Protein AF-A0AAD5JL68-F1 (afdb_monomer_lite)

Foldseek 3Di:
DDLVVCLVVLVVVLVVCVVVVNNVPRDDSDPPCDPVNFDKDKDFQLNLCCPQWPDDDPDPTGPDFFDAPPPPDTQDSVRSRVVRVSSQVVPDVPVVVVVVCVVQQWDFPRMWIQDPVRDIDTDTHHHPPDDGPQDVVNVVVVVVVVVVVVVPVPLPPVCPPDDLVRLVVVLVVLVVVLVVLVVVLVVLVVQLVVLVVVLVVLVVVLVVDDDPVNVVSVVVNVVSVVSNVVSVVVSVVSVVSSVVSVVVSVSSVVCSVCVPVDPDPPPDPPPDPDPPPPDDPPPPPPPPPVPDPLQPDFDWDFDPPDDDDGDGDTDDPVRVVVVVVVVPPD

Radius of gyration: 36.01 Å; chains: 1; bounding box: 77×77×90 Å

Organism: NCBI:txid60185

pLDDT: mean 72.14, std 18.4, range [31.3, 93.31]

Structure (mmCIF, N/CA/C/O backbone):
data_AF-A0AAD5JL68-F1
#
_entry.id   AF-A0AAD5JL68-F1
#
loop_
_atom_site.group_PDB
_atom_site.id
_atom_site.type_symbol
_atom_site.label_atom_id
_atom_site.label_alt_id
_atom_site.label_comp_id
_atom_site.label_asym_id
_atom_site.label_entity_id
_atom_site.label_seq_id
_atom_site.pdbx_PDB_ins_code
_atom_site.Cartn_x
_atom_site.Cartn_y
_atom_site.Cartn_z
_atom_site.occupancy
_atom_site.B_iso_or_equiv
_atom_site.auth_seq_id
_atom_site.auth_comp_id
_atom_site.auth_asym_id
_atom_site.auth_atom_id
_atom_site.pdbx_PDB_model_num
ATOM 1 N N . MET A 1 1 ? 19.825 -5.492 11.523 1.00 39.25 1 MET A N 1
ATOM 2 C CA . MET A 1 1 ? 20.256 -6.755 12.159 1.00 39.25 1 MET A CA 1
ATOM 3 C C . MET A 1 1 ? 19.830 -7.896 11.254 1.00 39.25 1 MET A C 1
ATOM 5 O O . MET A 1 1 ? 18.671 -7.919 10.862 1.00 39.25 1 MET A O 1
ATOM 9 N N . CYS A 1 2 ? 20.758 -8.755 10.831 1.00 42.38 2 CYS A N 1
ATOM 10 C CA . CYS A 1 2 ? 20.458 -9.854 9.911 1.00 42.38 2 CYS A CA 1
ATOM 11 C C . CYS A 1 2 ? 19.671 -10.952 10.634 1.00 42.38 2 CYS A C 1
ATOM 13 O O . CYS A 1 2 ? 20.196 -11.570 11.551 1.00 42.38 2 CYS A O 1
ATOM 15 N N . LEU A 1 3 ? 18.452 -11.244 10.174 1.00 54.81 3 LEU A N 1
ATOM 16 C CA . LEU A 1 3 ? 17.666 -12.418 10.587 1.00 54.81 3 LEU A CA 1
ATOM 17 C C . LEU A 1 3 ? 18.496 -13.719 10.569 1.00 54.81 3 LEU A C 1
ATOM 19 O O . LEU A 1 3 ? 18.349 -14.561 11.446 1.00 54.81 3 LEU A O 1
ATOM 23 N N . LEU A 1 4 ? 19.444 -13.829 9.631 1.00 55.44 4 LEU A N 1
ATOM 24 C CA . LEU A 1 4 ? 20.353 -14.970 9.486 1.00 55.44 4 LEU A CA 1
ATOM 25 C C . LEU A 1 4 ? 21.207 -15.270 10.730 1.00 55.44 4 LEU A C 1
ATOM 27 O O . LEU A 1 4 ? 21.463 -16.436 11.002 1.00 55.44 4 LEU A O 1
ATOM 31 N N . THR A 1 5 ? 21.621 -14.266 11.511 1.00 71.38 5 THR A N 1
ATOM 32 C CA . THR A 1 5 ? 22.440 -14.505 12.719 1.00 71.38 5 THR A CA 1
ATOM 33 C C . THR A 1 5 ? 21.605 -14.895 13.939 1.00 71.38 5 THR A C 1
ATOM 35 O O . THR A 1 5 ? 22.140 -15.436 14.898 1.00 71.38 5 THR A O 1
ATOM 38 N N . GLN A 1 6 ? 20.300 -14.609 13.924 1.00 74.69 6 GLN A N 1
ATOM 39 C CA . GLN A 1 6 ? 19.379 -14.930 15.021 1.00 74.69 6 GLN A CA 1
ATOM 40 C C . GLN A 1 6 ? 18.636 -16.251 14.796 1.00 74.69 6 GLN A C 1
ATOM 42 O O . GLN A 1 6 ? 18.104 -16.824 15.742 1.00 74.69 6 GLN A O 1
ATOM 47 N N . LEU A 1 7 ? 18.654 -16.759 13.561 1.00 76.00 7 LEU A N 1
ATOM 48 C CA . LEU A 1 7 ? 17.976 -17.983 13.151 1.00 76.00 7 LEU A CA 1
ATOM 49 C C . LEU A 1 7 ? 18.279 -19.199 14.051 1.00 76.00 7 LEU A C 1
ATOM 51 O O . LEU A 1 7 ? 17.322 -19.849 14.468 1.00 76.00 7 LEU A O 1
ATOM 55 N N . PRO A 1 8 ? 19.541 -19.486 14.445 1.00 80.69 8 PRO A N 1
ATOM 56 C CA . PRO A 1 8 ? 19.825 -20.629 15.317 1.00 80.69 8 PRO A CA 1
ATOM 57 C C . PRO A 1 8 ? 19.170 -20.505 16.701 1.00 80.69 8 PRO A C 1
ATOM 59 O O . PRO A 1 8 ? 18.706 -21.497 17.256 1.00 80.69 8 PRO A O 1
ATOM 62 N N . PHE A 1 9 ? 19.076 -19.285 17.242 1.00 86.19 9 PHE A N 1
ATOM 63 C CA . PHE A 1 9 ? 18.441 -19.025 18.536 1.00 86.19 9 PHE A CA 1
ATOM 64 C C . PHE A 1 9 ? 16.918 -19.155 18.469 1.00 86.19 9 PHE A C 1
ATOM 66 O O . PHE A 1 9 ? 16.310 -19.636 19.420 1.00 86.19 9 PHE A O 1
ATOM 73 N N . ILE A 1 10 ? 16.310 -18.768 17.344 1.00 84.44 10 ILE A N 1
ATOM 74 C CA . ILE A 1 10 ? 14.869 -18.929 17.108 1.00 84.44 10 ILE A CA 1
ATOM 75 C C . ILE A 1 10 ? 14.526 -20.419 16.971 1.00 84.44 10 ILE A C 1
ATOM 77 O O . ILE A 1 10 ? 13.578 -20.885 17.595 1.00 84.44 10 ILE A O 1
ATOM 81 N N . ILE A 1 11 ? 15.339 -21.188 16.236 1.00 85.25 11 ILE A N 1
ATOM 82 C CA . ILE A 1 11 ? 15.179 -22.647 16.111 1.00 85.25 11 ILE A CA 1
ATOM 83 C C . ILE A 1 11 ? 15.299 -23.326 17.481 1.00 85.25 11 ILE A C 1
ATOM 85 O O . ILE A 1 11 ? 14.443 -24.131 17.846 1.00 85.25 11 ILE A O 1
ATOM 89 N N . LEU A 1 12 ? 16.325 -22.974 18.262 1.00 89.88 12 LEU A N 1
ATOM 90 C CA . LEU A 1 12 ? 16.527 -23.524 19.602 1.00 89.88 12 LEU A CA 1
ATOM 91 C C . LEU A 1 12 ? 15.379 -23.151 20.554 1.00 89.88 12 LEU A C 1
ATOM 93 O O . LEU A 1 12 ? 14.882 -24.007 21.281 1.00 89.88 12 LEU A O 1
ATOM 97 N N . GLY A 1 13 ? 14.926 -21.895 20.524 1.00 91.94 13 GLY A N 1
ATOM 98 C CA . GLY A 1 13 ? 13.789 -21.428 21.318 1.00 91.94 13 GLY A CA 1
ATOM 99 C C . GLY A 1 13 ? 12.500 -22.175 20.977 1.00 91.94 13 GLY A C 1
ATOM 100 O O . GLY A 1 13 ? 11.809 -22.648 21.876 1.00 91.94 13 GLY A O 1
ATOM 101 N N . ASN A 1 14 ? 12.221 -22.369 19.687 1.00 91.38 14 ASN A N 1
ATOM 102 C CA . ASN A 1 14 ? 11.075 -23.148 19.227 1.00 91.38 14 ASN A CA 1
ATOM 103 C C . ASN A 1 14 ? 11.150 -24.614 19.670 1.00 91.38 14 ASN A C 1
ATOM 105 O O . ASN A 1 14 ? 10.136 -25.166 20.088 1.00 91.38 14 ASN A O 1
ATOM 109 N N . ALA A 1 15 ? 12.332 -25.236 19.628 1.00 87.75 15 ALA A N 1
ATOM 110 C CA . ALA A 1 15 ? 12.519 -26.609 20.094 1.00 87.75 15 ALA A CA 1
ATOM 111 C C . ALA A 1 15 ? 12.237 -26.752 21.601 1.00 87.75 15 ALA A C 1
ATOM 113 O O . ALA A 1 15 ? 11.567 -27.698 22.015 1.00 87.75 15 ALA A O 1
ATOM 114 N N . ILE A 1 16 ? 12.688 -25.792 22.418 1.00 93.31 16 ILE A N 1
ATOM 115 C CA . ILE A 1 16 ? 12.417 -25.764 23.866 1.00 93.31 16 ILE A CA 1
ATOM 116 C C . ILE A 1 16 ? 10.921 -25.566 24.136 1.00 93.31 16 ILE A C 1
ATOM 118 O O . ILE A 1 16 ? 10.345 -26.287 24.949 1.00 93.31 16 ILE A O 1
ATOM 122 N N . LEU A 1 17 ? 10.281 -24.616 23.449 1.00 92.06 17 LEU A N 1
ATOM 123 C CA . LEU A 1 17 ? 8.849 -24.340 23.603 1.00 92.06 17 LEU A CA 1
ATOM 124 C C . LEU A 1 17 ? 7.992 -25.543 23.197 1.00 92.06 17 LEU A C 1
ATOM 126 O O . LEU A 1 17 ? 7.040 -25.872 23.901 1.00 92.06 17 LEU A O 1
ATOM 130 N N . MET A 1 18 ? 8.372 -26.240 22.124 1.00 89.00 18 MET A N 1
ATOM 131 C CA . MET A 1 18 ? 7.712 -27.465 21.673 1.00 89.00 18 MET A CA 1
ATOM 132 C C . MET A 1 18 ? 7.870 -28.603 22.689 1.00 89.00 18 MET A C 1
ATOM 134 O O . MET A 1 18 ? 6.881 -29.230 23.063 1.00 89.00 18 MET A O 1
ATOM 138 N N . ALA A 1 19 ? 9.085 -28.833 23.200 1.00 87.62 19 ALA A N 1
ATOM 139 C CA . ALA A 1 19 ? 9.343 -29.854 24.220 1.00 87.62 19 ALA A CA 1
ATOM 140 C C . ALA A 1 19 ? 8.596 -29.580 25.539 1.00 87.62 19 ALA A C 1
ATOM 142 O O . ALA A 1 19 ? 8.207 -30.511 26.240 1.00 87.62 19 ALA A O 1
ATOM 143 N N . ALA A 1 20 ? 8.372 -28.307 25.864 1.00 89.88 20 ALA A N 1
ATOM 144 C CA . ALA A 1 20 ? 7.636 -27.876 27.046 1.00 89.88 20 ALA A CA 1
ATOM 145 C C . ALA A 1 20 ? 6.106 -27.784 26.837 1.00 89.88 20 ALA A C 1
ATOM 147 O O . ALA A 1 20 ? 5.389 -27.451 27.779 1.00 89.88 20 ALA A O 1
ATOM 148 N N . GLY A 1 21 ? 5.595 -28.080 25.634 1.00 90.50 21 GLY A N 1
ATOM 149 C CA . GLY A 1 21 ? 4.159 -28.077 25.318 1.00 90.50 21 GLY A CA 1
ATOM 150 C C . GLY A 1 21 ? 3.550 -26.698 25.030 1.00 90.50 21 GLY A C 1
ATOM 151 O O . GLY A 1 21 ? 2.332 -26.573 24.925 1.00 90.50 21 GLY A O 1
ATOM 152 N N . TYR A 1 22 ? 4.371 -25.661 24.866 1.00 92.00 22 TYR A N 1
ATOM 153 C CA . TYR A 1 22 ? 3.957 -24.276 24.615 1.00 92.00 22 TYR A CA 1
ATOM 154 C C . TYR A 1 22 ? 3.888 -23.958 23.113 1.00 92.00 22 TYR A C 1
ATOM 156 O O . TYR A 1 22 ? 4.513 -23.010 22.634 1.00 92.00 22 TYR A O 1
ATOM 164 N N . ASN A 1 23 ? 3.120 -24.747 22.359 1.00 86.62 23 ASN A N 1
ATOM 165 C CA . ASN A 1 23 ? 3.061 -24.644 20.894 1.00 86.62 23 ASN A CA 1
ATOM 166 C C . ASN A 1 23 ? 2.556 -23.278 20.389 1.00 86.62 23 ASN A C 1
ATOM 168 O O . ASN A 1 23 ? 2.993 -22.824 19.335 1.00 86.62 23 ASN A O 1
ATOM 172 N N . ASP A 1 24 ? 1.716 -22.588 21.165 1.00 90.94 24 ASP A N 1
ATOM 173 C CA . ASP A 1 24 ? 1.164 -21.266 20.817 1.00 90.94 24 ASP A CA 1
ATOM 174 C C . ASP A 1 24 ? 2.221 -20.147 20.761 1.00 90.94 24 ASP A C 1
ATOM 176 O O . ASP A 1 24 ? 1.959 -19.063 20.239 1.00 90.94 24 ASP A O 1
ATOM 180 N N . TYR A 1 25 ? 3.414 -20.391 21.312 1.00 87.94 25 TYR A N 1
ATOM 181 C CA . TYR A 1 25 ? 4.502 -19.412 21.400 1.00 87.94 25 TYR A CA 1
ATOM 182 C C . TYR A 1 25 ? 5.633 -19.674 20.400 1.00 87.94 25 TYR A C 1
ATOM 184 O O . TYR A 1 25 ? 6.612 -18.925 20.372 1.00 87.94 25 TYR A O 1
ATOM 192 N N . ILE A 1 26 ? 5.511 -20.726 19.586 1.00 87.88 26 ILE A N 1
ATOM 193 C CA . ILE A 1 26 ? 6.474 -21.056 18.537 1.00 87.88 26 ILE A CA 1
ATOM 194 C C . ILE A 1 26 ? 6.431 -19.955 17.474 1.00 87.88 26 ILE A C 1
ATOM 196 O O . ILE A 1 26 ? 5.373 -19.616 16.945 1.00 87.88 26 ILE A O 1
ATOM 200 N N . GLN A 1 27 ? 7.591 -19.381 17.161 1.00 81.06 27 GLN A N 1
ATOM 201 C CA . GLN A 1 27 ? 7.704 -18.398 16.088 1.00 81.06 27 GLN A CA 1
ATOM 202 C C . GLN A 1 27 ? 7.833 -19.095 14.743 1.00 81.06 27 GLN A C 1
ATOM 204 O O . GLN A 1 27 ? 8.654 -19.996 14.585 1.00 81.06 27 GLN A O 1
ATOM 209 N N . ASP A 1 28 ? 7.084 -18.637 13.750 1.00 75.62 28 ASP A N 1
ATOM 210 C CA . ASP A 1 28 ? 7.233 -19.162 12.402 1.00 75.62 28 ASP A CA 1
ATOM 211 C C . ASP A 1 28 ? 8.571 -18.706 11.802 1.00 75.62 28 ASP A C 1
ATOM 213 O O . ASP A 1 28 ? 8.866 -17.510 11.711 1.00 75.62 28 ASP A O 1
ATOM 217 N N . ILE A 1 29 ? 9.427 -19.670 11.461 1.00 72.31 29 ILE A N 1
ATOM 218 C CA . ILE A 1 29 ? 10.819 -19.416 11.054 1.00 72.31 29 ILE A CA 1
ATOM 219 C C . ILE A 1 29 ? 10.881 -18.945 9.598 1.00 72.31 29 ILE A C 1
ATOM 221 O O . ILE A 1 29 ? 11.786 -18.200 9.209 1.00 72.31 29 ILE A O 1
ATOM 225 N N . SER A 1 30 ? 9.898 -19.348 8.799 1.00 62.03 30 SER A N 1
ATOM 226 C CA . SER A 1 30 ? 9.693 -18.823 7.464 1.00 62.03 30 SER A CA 1
ATOM 227 C C . SER A 1 30 ? 8.467 -17.927 7.531 1.00 62.03 30 SER A C 1
ATOM 229 O O . SER A 1 30 ? 7.405 -18.420 7.892 1.00 62.03 30 SER A O 1
ATOM 231 N N . PRO A 1 31 ? 8.544 -16.630 7.185 1.00 57.12 31 PRO A N 1
ATOM 232 C CA . PRO A 1 31 ? 7.316 -15.889 6.965 1.00 57.12 31 PRO A CA 1
ATOM 233 C C . PRO A 1 31 ? 6.528 -16.654 5.905 1.00 57.12 31 PRO A C 1
ATOM 235 O O . PRO A 1 31 ? 7.066 -16.903 4.824 1.00 57.12 31 PRO A O 1
ATOM 238 N N . ASP A 1 32 ? 5.293 -17.038 6.222 1.00 53.44 32 ASP A N 1
ATOM 239 C CA . ASP A 1 32 ? 4.344 -17.537 5.237 1.00 53.44 32 ASP A CA 1
ATOM 240 C C . ASP A 1 32 ? 4.316 -16.532 4.092 1.00 53.44 32 ASP A C 1
ATOM 242 O O . ASP A 1 32 ? 3.780 -15.424 4.208 1.00 53.44 32 ASP A O 1
ATOM 246 N N . VAL A 1 33 ? 4.985 -16.877 2.994 1.00 55.47 33 VAL A N 1
ATOM 247 C CA . VAL A 1 33 ? 4.957 -16.071 1.789 1.00 55.47 33 VAL A CA 1
ATOM 248 C C . VAL A 1 33 ? 3.573 -16.316 1.219 1.00 55.47 33 VAL A C 1
ATOM 250 O O . VAL A 1 33 ? 3.293 -17.431 0.775 1.00 55.47 33 VAL A O 1
ATOM 253 N N . PRO A 1 34 ? 2.676 -15.315 1.225 1.00 54.91 34 PRO A N 1
ATOM 254 C CA . PRO A 1 34 ? 1.355 -15.522 0.673 1.00 54.91 34 PRO A CA 1
ATOM 255 C C . PRO A 1 34 ? 1.486 -16.026 -0.770 1.00 54.91 34 PRO A C 1
ATOM 257 O O . PRO A 1 34 ? 2.349 -15.514 -1.488 1.00 54.91 34 PRO A O 1
ATOM 260 N N . PRO A 1 35 ? 0.602 -16.910 -1.263 1.00 53.34 35 PRO A N 1
ATOM 261 C CA . PRO A 1 35 ? 0.664 -17.419 -2.639 1.00 53.34 35 PRO A CA 1
ATOM 262 C C . PRO A 1 35 ? 0.690 -16.312 -3.710 1.00 53.34 35 PRO A C 1
ATOM 264 O O . PRO A 1 35 ? 1.135 -16.519 -4.833 1.00 53.34 35 PRO A O 1
ATOM 267 N N . HIS A 1 36 ? 0.231 -15.105 -3.359 1.0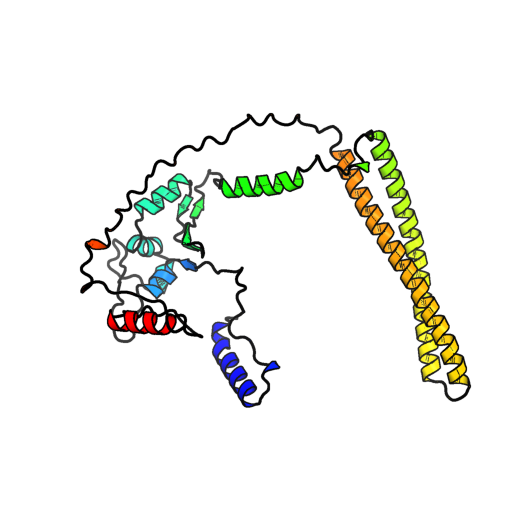0 57.62 36 HIS A N 1
ATOM 268 C CA . HIS A 1 36 ? 0.244 -13.921 -4.217 1.00 57.62 36 HIS A CA 1
ATOM 269 C C . HIS A 1 36 ? 1.552 -13.101 -4.176 1.00 57.62 36 HIS A C 1
ATOM 271 O O . HIS A 1 36 ? 1.712 -12.184 -4.981 1.00 57.62 36 HIS A O 1
ATOM 277 N N . LYS A 1 37 ? 2.481 -13.377 -3.252 1.00 54.09 37 LYS A N 1
ATOM 278 C CA . LYS A 1 37 ? 3.801 -12.731 -3.155 1.00 54.09 37 LYS A CA 1
ATOM 279 C C . LYS A 1 37 ? 4.889 -13.678 -3.642 1.00 54.09 37 LYS A C 1
ATOM 281 O O . LYS A 1 37 ? 5.811 -14.009 -2.910 1.00 54.09 37 LYS A O 1
ATOM 286 N N . ILE A 1 38 ? 4.814 -14.113 -4.891 1.00 64.12 38 ILE A N 1
ATOM 287 C CA . ILE A 1 38 ? 5.888 -14.950 -5.410 1.00 64.12 38 ILE A CA 1
ATOM 288 C C . ILE A 1 38 ? 7.153 -14.084 -5.576 1.00 64.12 38 ILE A C 1
ATOM 290 O O . ILE A 1 38 ? 7.139 -13.052 -6.255 1.00 64.12 38 ILE A O 1
ATOM 294 N N . HIS A 1 39 ? 8.230 -14.457 -4.882 1.00 68.69 39 HIS A N 1
ATOM 295 C CA . HIS A 1 39 ? 9.453 -13.664 -4.834 1.00 68.69 39 HIS A CA 1
ATOM 296 C C . HIS A 1 39 ? 10.228 -13.765 -6.147 1.00 68.69 39 HIS A C 1
ATOM 298 O O . HIS A 1 39 ? 10.420 -14.838 -6.709 1.00 68.69 39 HIS A O 1
ATOM 304 N N . THR A 1 40 ? 10.690 -12.622 -6.638 1.00 81.19 40 THR A N 1
ATOM 305 C CA . THR A 1 40 ? 11.578 -12.566 -7.795 1.00 81.19 40 THR A CA 1
ATOM 306 C C . THR A 1 40 ? 13.012 -12.854 -7.371 1.00 81.19 40 THR A C 1
ATOM 308 O O . THR A 1 40 ? 13.471 -12.297 -6.371 1.00 81.19 40 THR A O 1
ATOM 311 N N . ILE A 1 41 ? 13.746 -13.627 -8.163 1.00 85.69 41 ILE A N 1
ATOM 312 C CA . ILE A 1 41 ? 15.160 -13.908 -7.913 1.00 85.69 41 ILE A CA 1
ATOM 313 C C . ILE A 1 41 ? 15.983 -12.865 -8.661 1.00 85.69 41 ILE A C 1
ATOM 315 O O . ILE A 1 41 ? 15.966 -12.795 -9.890 1.00 85.69 41 ILE A O 1
ATOM 319 N N . ALA A 1 42 ? 16.688 -12.017 -7.917 1.00 87.88 42 ALA A N 1
ATOM 320 C CA . ALA A 1 42 ? 17.633 -11.081 -8.505 1.00 87.88 42 ALA A CA 1
ATOM 321 C C . ALA A 1 42 ? 18.969 -11.791 -8.716 1.00 87.88 42 ALA A C 1
ATOM 323 O O . ALA A 1 42 ? 19.589 -12.211 -7.748 1.00 87.88 42 ALA A O 1
ATOM 324 N N . ILE A 1 43 ? 19.422 -11.875 -9.960 1.00 89.12 43 ILE A N 1
ATOM 325 C CA . ILE A 1 43 ? 20.731 -12.411 -10.311 1.00 89.12 43 ILE A CA 1
ATOM 326 C C . ILE A 1 43 ? 21.673 -11.240 -10.595 1.00 89.12 43 ILE A C 1
ATOM 328 O O . ILE A 1 43 ? 21.369 -10.341 -11.387 1.00 89.12 43 ILE A O 1
ATOM 332 N N . ASN A 1 44 ? 22.792 -11.218 -9.881 1.00 90.19 44 ASN A N 1
ATOM 333 C CA . ASN A 1 44 ? 23.827 -10.193 -9.954 1.00 90.19 44 ASN A CA 1
ATOM 334 C C . ASN A 1 44 ? 25.218 -10.864 -10.003 1.00 90.19 44 ASN A C 1
ATOM 336 O O . ASN A 1 44 ? 25.302 -12.053 -9.687 1.00 90.19 44 ASN A O 1
ATOM 340 N N . PRO A 1 45 ? 26.296 -10.122 -10.335 1.00 88.06 45 PRO A N 1
ATOM 341 C CA . PRO A 1 45 ? 27.664 -10.635 -10.460 1.00 88.06 45 PRO A CA 1
ATOM 342 C C . PRO A 1 45 ? 28.105 -11.493 -9.271 1.00 88.06 45 PRO A C 1
ATOM 344 O O . PRO A 1 45 ? 28.656 -12.574 -9.440 1.00 88.06 45 PRO A O 1
ATOM 347 N N . ALA A 1 46 ? 27.782 -11.041 -8.057 1.00 86.25 46 ALA A N 1
ATOM 348 C CA . ALA A 1 46 ? 28.125 -11.745 -6.829 1.00 86.25 46 ALA A CA 1
ATOM 349 C C . ALA A 1 46 ? 27.391 -13.086 -6.693 1.00 86.25 46 ALA A C 1
ATOM 351 O O . ALA A 1 46 ? 28.009 -14.080 -6.355 1.00 86.25 46 ALA A O 1
ATOM 352 N N . ILE A 1 47 ? 26.090 -13.137 -6.979 1.00 85.62 47 ILE A N 1
ATOM 353 C CA . ILE A 1 47 ? 25.302 -14.369 -6.868 1.00 85.62 47 ILE A CA 1
ATOM 354 C C . ILE A 1 47 ? 25.788 -15.407 -7.875 1.00 85.62 47 ILE A C 1
ATOM 356 O O . ILE A 1 47 ? 25.853 -16.580 -7.537 1.00 85.62 47 ILE A O 1
ATOM 360 N N . ILE A 1 48 ? 26.164 -15.000 -9.087 1.00 86.50 48 ILE A N 1
ATOM 361 C CA . ILE A 1 48 ? 26.691 -15.934 -10.095 1.00 86.50 48 ILE A CA 1
ATOM 362 C C . ILE A 1 48 ? 28.021 -16.499 -9.640 1.00 86.50 48 ILE A C 1
ATOM 364 O O . ILE A 1 48 ? 28.216 -17.698 -9.752 1.00 86.50 48 ILE A O 1
ATOM 368 N N . TYR A 1 49 ? 28.899 -15.652 -9.100 1.00 84.81 49 TYR A N 1
ATOM 369 C CA . TYR A 1 49 ? 30.149 -16.102 -8.507 1.00 84.81 49 TYR A CA 1
ATOM 370 C C . TYR A 1 49 ? 29.876 -17.131 -7.400 1.00 84.81 49 TYR A C 1
ATOM 372 O O . TYR A 1 49 ? 30.344 -18.259 -7.465 1.00 84.81 49 TYR A O 1
ATOM 380 N N . GLU A 1 50 ? 29.031 -16.806 -6.423 1.00 82.25 50 GLU A N 1
ATOM 381 C CA . GLU A 1 50 ? 28.748 -17.735 -5.319 1.00 82.25 50 GLU A CA 1
ATOM 382 C C . GLU A 1 50 ? 28.065 -19.034 -5.787 1.00 82.25 50 GLU A C 1
ATOM 384 O O . GLU A 1 50 ? 28.282 -20.092 -5.208 1.00 82.25 50 GLU A O 1
ATOM 389 N N . THR A 1 51 ? 27.252 -18.977 -6.847 1.00 81.69 51 THR A N 1
ATOM 390 C CA . THR A 1 51 ? 26.491 -20.141 -7.333 1.00 81.69 51 THR A CA 1
ATOM 391 C C . THR A 1 51 ? 27.297 -21.011 -8.298 1.00 81.69 51 THR A C 1
ATOM 393 O O . THR A 1 51 ? 27.164 -22.230 -8.280 1.00 81.69 51 THR A O 1
ATOM 396 N N . LEU A 1 52 ? 28.101 -20.401 -9.172 1.00 80.81 52 LEU A N 1
ATOM 397 C CA . LEU A 1 52 ? 28.781 -21.074 -10.285 1.00 80.81 52 LEU A CA 1
ATOM 398 C C . LEU A 1 52 ? 30.294 -21.184 -10.089 1.00 80.81 52 LEU A C 1
ATOM 400 O O . LEU A 1 52 ? 30.933 -21.978 -10.768 1.00 80.81 52 LEU A O 1
ATOM 404 N N . THR A 1 53 ? 30.884 -20.433 -9.164 1.00 74.38 53 THR A N 1
ATOM 405 C CA . THR A 1 53 ? 32.303 -20.555 -8.809 1.00 74.38 53 THR A CA 1
ATOM 406 C C . THR A 1 53 ? 32.520 -20.852 -7.313 1.00 74.38 53 THR A C 1
ATOM 408 O O . THR A 1 53 ? 33.452 -20.285 -6.731 1.00 74.38 53 THR A O 1
ATOM 411 N N . PRO A 1 54 ? 31.691 -21.682 -6.635 1.00 65.12 54 PRO A N 1
ATOM 412 C CA . PRO A 1 54 ? 31.908 -21.974 -5.225 1.00 65.12 54 PRO A CA 1
ATOM 413 C C . PRO A 1 54 ? 33.242 -22.697 -5.036 1.00 65.12 54 PRO A C 1
ATOM 415 O O . PRO A 1 54 ? 33.582 -23.623 -5.773 1.00 65.12 54 PRO A O 1
ATOM 418 N N . HIS A 1 55 ? 33.990 -22.282 -4.019 1.00 61.19 55 HIS A N 1
ATOM 419 C CA . HIS A 1 55 ? 35.090 -23.081 -3.500 1.00 61.19 55 HIS A CA 1
ATOM 420 C C . HIS A 1 55 ? 34.498 -24.157 -2.592 1.00 61.19 55 HIS A C 1
ATOM 422 O O . HIS A 1 55 ? 34.081 -23.863 -1.472 1.00 61.19 55 HIS A O 1
ATOM 428 N N . GLU A 1 56 ? 34.456 -25.402 -3.060 1.00 54.84 56 GLU A N 1
ATOM 429 C CA . GLU A 1 56 ? 34.252 -26.525 -2.150 1.00 54.84 56 GLU A CA 1
ATOM 430 C C . GLU A 1 56 ? 35.507 -26.716 -1.294 1.00 54.84 56 GLU A C 1
ATOM 432 O O . GLU A 1 56 ? 36.639 -26.654 -1.785 1.00 54.84 56 GLU A O 1
ATOM 437 N N . TYR A 1 57 ? 35.310 -26.943 0.006 1.00 45.88 57 TYR A N 1
ATOM 438 C CA . TYR A 1 57 ? 36.383 -27.323 0.919 1.00 45.88 57 TYR A CA 1
ATOM 439 C C . TYR A 1 57 ? 37.102 -28.565 0.371 1.00 45.88 57 TYR A C 1
ATOM 441 O O . TYR A 1 57 ? 36.561 -29.665 0.407 1.00 45.88 57 TYR A O 1
ATOM 449 N N . GLY A 1 58 ? 38.323 -28.381 -0.136 1.00 48.22 58 GLY A N 1
ATOM 450 C CA . GLY A 1 58 ? 39.164 -29.461 -0.663 1.00 48.22 58 GLY A CA 1
ATOM 451 C C . GLY A 1 58 ? 39.300 -29.513 -2.187 1.00 48.22 58 GLY A C 1
ATOM 452 O O . GLY A 1 58 ? 40.175 -30.233 -2.662 1.00 48.22 58 GLY A O 1
ATOM 453 N N . ILE A 1 59 ? 38.537 -28.721 -2.951 1.00 49.88 59 ILE A N 1
ATOM 454 C CA . ILE A 1 59 ? 38.747 -28.574 -4.399 1.00 49.88 59 ILE A CA 1
ATOM 455 C C . ILE A 1 59 ? 39.319 -27.174 -4.673 1.00 49.88 59 ILE A C 1
ATOM 457 O O . ILE A 1 59 ? 38.653 -26.164 -4.425 1.00 49.88 59 ILE A O 1
ATOM 461 N N . PRO A 1 60 ? 40.566 -27.069 -5.168 1.00 50.38 60 PRO A N 1
ATOM 462 C CA . PRO A 1 60 ? 41.229 -25.780 -5.351 1.00 50.38 60 PRO A CA 1
ATOM 463 C C . PRO A 1 60 ? 40.590 -24.895 -6.432 1.00 50.38 60 PRO A C 1
ATOM 465 O O . PRO A 1 60 ? 40.994 -23.742 -6.554 1.00 50.38 60 PRO A O 1
ATOM 468 N N . GLN A 1 61 ? 39.607 -25.383 -7.198 1.00 56.06 61 GLN A N 1
ATOM 469 C CA . GLN A 1 61 ? 38.845 -24.603 -8.176 1.00 56.06 61 GLN A CA 1
ATOM 470 C C . GLN A 1 61 ? 37.402 -25.123 -8.243 1.00 56.06 61 GLN A C 1
ATOM 472 O O . GLN A 1 61 ? 37.191 -26.322 -8.402 1.00 56.06 61 GLN A O 1
ATOM 477 N N . GLY A 1 62 ? 36.413 -24.233 -8.109 1.00 59.31 62 GLY A N 1
ATOM 478 C CA . GLY A 1 62 ? 35.009 -24.561 -8.384 1.00 59.31 62 GLY A CA 1
ATOM 479 C C . GLY A 1 62 ? 34.783 -24.994 -9.843 1.00 59.31 62 GLY A C 1
ATOM 480 O O . GLY A 1 62 ? 35.714 -24.949 -10.650 1.00 59.31 62 GLY A O 1
ATOM 481 N N . PRO A 1 63 ? 33.549 -25.372 -10.230 1.00 66.56 63 PRO A N 1
ATOM 482 C CA . PRO A 1 63 ? 33.257 -25.885 -11.574 1.00 66.56 63 PRO A CA 1
ATOM 483 C C . PRO A 1 63 ? 33.568 -24.876 -12.690 1.00 66.56 63 PRO A C 1
ATOM 485 O O . PRO A 1 63 ? 33.819 -25.270 -13.827 1.00 66.56 63 PRO A O 1
ATOM 488 N N . PHE A 1 64 ? 33.592 -23.582 -12.363 1.00 74.38 64 PHE A N 1
ATOM 489 C CA . PHE A 1 64 ? 34.025 -22.525 -13.262 1.00 74.38 64 PHE A CA 1
ATOM 490 C C . PHE A 1 64 ? 35.020 -21.595 -12.562 1.00 74.38 64 PHE A C 1
ATOM 492 O O . PHE A 1 64 ? 34.848 -21.232 -11.397 1.00 74.38 64 PHE A O 1
ATOM 499 N N . GLN A 1 65 ? 36.041 -21.161 -13.301 1.00 79.62 65 GLN A N 1
ATOM 500 C CA . GLN A 1 65 ? 36.965 -20.106 -12.895 1.00 79.62 65 GLN A CA 1
ATOM 501 C C . GLN A 1 65 ? 36.887 -18.978 -13.923 1.00 79.62 65 GLN A C 1
ATOM 503 O O . GLN A 1 65 ? 37.211 -19.167 -15.094 1.00 79.62 65 GLN A O 1
ATOM 508 N N . VAL A 1 66 ? 36.436 -17.799 -13.494 1.00 79.75 66 VAL A N 1
ATOM 509 C CA . VAL A 1 66 ? 36.302 -16.642 -14.384 1.00 79.75 66 VAL A CA 1
ATOM 510 C C . VAL A 1 66 ? 37.550 -15.779 -14.292 1.00 79.75 66 VAL A C 1
ATOM 512 O O . VAL A 1 66 ? 37.880 -15.285 -13.216 1.00 79.75 66 VAL A O 1
ATOM 515 N N . THR A 1 67 ? 38.203 -15.547 -15.426 1.00 81.31 67 THR A N 1
ATOM 516 C CA . THR A 1 67 ? 39.381 -14.679 -15.534 1.00 81.31 67 THR A CA 1
ATOM 517 C C . THR A 1 67 ? 39.048 -13.503 -16.454 1.00 81.31 67 THR A C 1
ATOM 519 O O . THR A 1 67 ? 38.669 -13.735 -17.604 1.00 81.31 67 THR A O 1
ATOM 522 N N . PRO A 1 68 ? 39.167 -12.241 -15.997 1.00 79.56 68 PRO A N 1
ATOM 523 C CA . PRO A 1 68 ? 38.957 -11.079 -16.847 1.00 79.56 68 PRO A CA 1
ATOM 524 C C . PRO A 1 68 ? 39.944 -11.074 -18.014 1.00 79.56 68 PRO A C 1
ATOM 526 O O . PRO A 1 68 ? 41.122 -11.415 -17.864 1.00 79.56 68 PRO A O 1
ATOM 529 N N . VAL A 1 69 ? 39.475 -10.629 -19.177 1.00 76.06 69 VAL A N 1
ATOM 530 C CA . VAL A 1 69 ? 40.321 -10.489 -20.364 1.00 76.06 69 VAL A CA 1
ATOM 531 C C . VAL A 1 69 ? 41.447 -9.493 -20.060 1.00 76.06 69 VAL A C 1
ATOM 533 O O . VAL A 1 69 ? 41.190 -8.333 -19.751 1.00 76.06 69 VAL A O 1
ATOM 536 N N . GLY A 1 70 ? 42.698 -9.958 -20.127 1.00 71.56 70 GLY A N 1
ATOM 537 C CA . GLY A 1 70 ? 43.904 -9.135 -19.977 1.00 71.56 70 GLY A CA 1
ATOM 538 C C . GLY A 1 70 ? 44.552 -9.106 -18.587 1.00 71.56 70 GLY A C 1
ATOM 539 O O . GLY A 1 70 ? 45.713 -8.719 -18.497 1.00 71.56 70 GLY A O 1
ATOM 540 N N . SER A 1 71 ? 43.880 -9.538 -17.511 1.00 73.38 71 SER A N 1
ATOM 541 C CA . SER A 1 71 ? 44.483 -9.522 -16.161 1.00 73.38 71 SER A CA 1
ATOM 542 C C . SER A 1 71 ? 45.232 -10.811 -15.805 1.00 73.38 71 SER A C 1
ATOM 544 O O . SER A 1 71 ? 46.095 -10.795 -14.927 1.00 73.38 71 SER A O 1
ATOM 546 N N . GLY A 1 72 ? 44.876 -11.933 -16.445 1.00 70.12 72 GLY A N 1
ATOM 547 C CA . GLY A 1 72 ? 45.444 -13.262 -16.182 1.00 70.12 72 GLY A CA 1
ATOM 548 C C . GLY A 1 72 ? 45.163 -13.819 -14.779 1.00 70.12 72 GLY A C 1
ATOM 549 O O . GLY A 1 72 ? 45.652 -14.896 -14.450 1.00 70.12 72 GLY A O 1
ATOM 550 N N . LYS A 1 73 ? 44.392 -13.106 -13.944 1.00 76.69 73 LYS A N 1
ATOM 551 C CA . LYS A 1 73 ? 44.075 -13.493 -12.563 1.00 76.69 73 LYS A CA 1
ATOM 552 C C . LYS A 1 73 ? 42.587 -13.809 -12.418 1.00 76.69 73 LYS A C 1
ATOM 554 O O . LYS A 1 73 ? 41.772 -13.017 -12.893 1.00 76.69 73 LYS A O 1
ATOM 559 N N . PRO A 1 74 ? 42.221 -14.905 -11.736 1.00 79.25 74 PRO A N 1
ATOM 560 C CA . PRO A 1 74 ? 40.825 -15.247 -11.525 1.00 79.25 74 PRO A CA 1
ATOM 561 C C . PRO A 1 74 ? 40.131 -14.199 -10.650 1.00 79.25 74 PRO A C 1
ATOM 563 O O . PRO A 1 74 ? 40.722 -13.647 -9.717 1.00 79.25 74 PRO A O 1
ATOM 566 N N . ILE A 1 75 ? 38.863 -13.934 -10.953 1.00 78.62 75 ILE A N 1
ATOM 567 C CA . ILE A 1 75 ? 37.994 -13.100 -10.127 1.00 78.62 75 ILE A CA 1
ATOM 568 C C . ILE A 1 75 ? 37.803 -13.802 -8.780 1.00 78.62 75 ILE A C 1
ATOM 570 O O . ILE A 1 75 ? 37.577 -15.005 -8.727 1.00 78.62 75 ILE A O 1
ATOM 574 N N . THR A 1 76 ? 37.883 -13.042 -7.692 1.00 79.31 76 THR A N 1
ATOM 575 C CA . THR A 1 76 ? 37.556 -13.492 -6.332 1.00 79.31 76 THR A CA 1
ATOM 576 C C . THR A 1 76 ? 36.179 -12.973 -5.911 1.00 79.31 76 THR A C 1
ATOM 578 O O . THR A 1 76 ? 35.666 -12.022 -6.502 1.00 79.31 76 THR A O 1
ATOM 581 N N . SER A 1 77 ? 35.593 -13.524 -4.840 1.00 75.38 77 SER A N 1
ATOM 582 C CA . SER A 1 77 ? 34.273 -13.095 -4.323 1.00 75.38 77 SER A CA 1
ATOM 583 C C . SER A 1 77 ? 34.186 -11.574 -4.099 1.00 75.38 77 SER A C 1
ATOM 585 O O . SER A 1 77 ? 33.207 -10.922 -4.472 1.00 75.38 77 SER A O 1
ATOM 587 N N . SER A 1 78 ? 35.253 -10.958 -3.573 1.00 77.12 78 SER A N 1
ATOM 588 C CA . SER A 1 78 ? 35.305 -9.507 -3.340 1.00 77.12 78 SER A CA 1
ATOM 589 C C . SER A 1 78 ? 35.455 -8.685 -4.628 1.00 77.12 78 SER A C 1
ATOM 591 O O . SER A 1 78 ? 34.973 -7.548 -4.691 1.00 77.12 78 SER A O 1
ATOM 593 N N . ALA A 1 79 ? 36.082 -9.251 -5.663 1.00 77.88 79 ALA A N 1
ATOM 594 C CA . ALA A 1 79 ? 36.258 -8.631 -6.974 1.00 77.88 79 ALA A CA 1
ATOM 595 C C . ALA A 1 79 ? 35.044 -8.824 -7.899 1.00 77.88 79 ALA A C 1
ATOM 597 O O . ALA A 1 79 ? 34.807 -7.978 -8.757 1.00 77.88 79 ALA A O 1
ATOM 598 N N . ALA A 1 80 ? 34.206 -9.844 -7.675 1.00 79.06 80 ALA A N 1
ATOM 599 C CA . ALA A 1 80 ? 33.052 -10.166 -8.522 1.00 79.06 80 ALA A CA 1
ATOM 600 C C . ALA A 1 80 ? 32.064 -9.002 -8.697 1.00 79.06 80 ALA A C 1
ATOM 602 O O . ALA A 1 80 ? 31.433 -8.865 -9.741 1.00 79.06 80 ALA A O 1
ATOM 603 N N . ARG A 1 81 ? 31.939 -8.121 -7.695 1.00 80.19 81 ARG A N 1
ATOM 604 C CA . ARG A 1 81 ? 31.106 -6.909 -7.803 1.00 80.19 81 ARG A CA 1
ATOM 605 C C . ARG A 1 81 ? 31.738 -5.813 -8.659 1.00 80.19 81 ARG A C 1
ATOM 607 O O . ARG A 1 81 ? 31.001 -5.039 -9.260 1.00 80.19 81 ARG A O 1
ATOM 614 N N . LYS A 1 82 ? 33.070 -5.713 -8.657 1.00 83.25 82 LYS A N 1
ATOM 615 C CA . LYS A 1 82 ? 33.827 -4.691 -9.392 1.00 83.25 82 LYS A CA 1
ATOM 616 C C . LYS A 1 82 ? 33.969 -5.090 -10.858 1.00 83.25 82 LYS A C 1
ATOM 618 O O . LYS A 1 82 ? 33.635 -4.301 -11.732 1.00 83.25 82 LYS A O 1
ATOM 623 N N . ASP A 1 83 ? 34.318 -6.348 -11.104 1.00 83.88 83 ASP A N 1
ATOM 624 C CA . ASP A 1 83 ? 34.465 -6.930 -12.441 1.00 83.88 83 ASP A CA 1
ATOM 625 C C . ASP A 1 83 ? 33.146 -7.546 -12.934 1.00 83.88 83 ASP A C 1
ATOM 627 O O . ASP A 1 83 ? 33.098 -8.654 -13.473 1.00 83.88 83 ASP A O 1
ATOM 631 N N . GLY A 1 84 ? 32.044 -6.818 -12.722 1.00 83.75 84 GLY A N 1
ATOM 632 C CA . GLY A 1 84 ? 30.695 -7.320 -12.976 1.00 83.75 84 GLY A CA 1
ATOM 633 C C . GLY A 1 84 ? 30.440 -7.678 -14.439 1.00 83.75 84 GLY A C 1
ATOM 634 O O . GLY A 1 84 ? 29.745 -8.653 -14.705 1.00 83.75 84 GLY A O 1
ATOM 635 N N . ASP A 1 85 ? 31.041 -6.935 -15.372 1.00 87.12 85 ASP A N 1
ATOM 636 C CA . ASP A 1 85 ? 30.958 -7.209 -16.809 1.00 87.12 85 ASP A CA 1
ATOM 637 C C . ASP A 1 85 ? 31.641 -8.534 -17.159 1.00 87.12 85 ASP A C 1
ATOM 639 O O . ASP A 1 85 ? 31.040 -9.389 -17.801 1.00 87.12 85 ASP A O 1
ATOM 643 N N . ALA A 1 86 ? 32.882 -8.736 -16.705 1.00 87.44 86 ALA A N 1
ATOM 644 C CA . ALA A 1 86 ? 33.635 -9.958 -16.980 1.00 87.44 86 ALA A CA 1
ATOM 645 C C . ALA A 1 86 ? 32.931 -11.189 -16.396 1.00 87.44 86 ALA A C 1
ATOM 647 O O . ALA A 1 86 ? 32.802 -12.210 -17.075 1.00 87.44 86 ALA A O 1
ATOM 648 N N . MET A 1 87 ? 32.406 -11.062 -15.173 1.00 87.12 87 MET A N 1
ATOM 649 C CA . MET A 1 87 ? 31.585 -12.099 -14.557 1.00 87.12 87 MET A CA 1
ATOM 650 C C . MET A 1 87 ? 30.354 -12.405 -15.409 1.00 87.12 87 MET A C 1
ATOM 652 O O . MET A 1 87 ? 30.069 -13.566 -15.682 1.00 87.12 87 MET A O 1
ATOM 656 N N . TRP A 1 88 ? 29.638 -11.381 -15.881 1.00 88.69 88 TRP A N 1
ATOM 657 C CA . TRP A 1 88 ? 28.405 -11.626 -16.616 1.00 88.69 88 TRP A CA 1
ATOM 658 C C . TRP A 1 88 ? 28.603 -12.206 -18.005 1.00 88.69 88 TRP A C 1
ATOM 660 O O . TRP A 1 88 ? 27.906 -13.143 -18.397 1.00 88.69 88 TRP A O 1
ATOM 670 N N . TRP A 1 89 ? 29.550 -11.647 -18.748 1.00 88.69 89 TRP A N 1
ATOM 671 C CA . TRP A 1 89 ? 29.810 -12.019 -20.135 1.00 88.69 89 TRP A CA 1
ATOM 672 C C . TRP A 1 89 ? 30.467 -13.389 -20.279 1.00 88.69 89 TRP A C 1
ATOM 674 O O . TRP A 1 89 ? 30.480 -13.933 -21.377 1.00 88.69 89 TRP A O 1
ATOM 684 N N . SER A 1 90 ? 30.942 -13.970 -19.176 1.00 88.19 90 SER A N 1
ATOM 685 C CA . SER A 1 90 ? 31.415 -15.356 -19.143 1.00 88.19 90 SER A CA 1
ATOM 686 C C . SER A 1 90 ? 30.276 -16.376 -19.217 1.00 88.19 90 SER A C 1
ATOM 688 O O . SER A 1 90 ? 30.474 -17.472 -19.728 1.00 88.19 90 SER A O 1
ATOM 690 N N . PHE A 1 91 ? 29.079 -16.020 -18.739 1.00 87.25 91 PHE A N 1
ATOM 691 C CA . PHE A 1 91 ? 27.931 -16.936 -18.685 1.00 87.25 91 PHE A CA 1
ATOM 692 C C . PHE A 1 91 ? 26.799 -16.553 -19.637 1.00 87.25 91 PHE A C 1
ATOM 694 O O . PHE A 1 91 ? 25.978 -17.400 -19.989 1.00 87.25 91 PHE A O 1
ATOM 701 N N . PHE A 1 92 ? 26.739 -15.293 -20.067 1.00 88.88 92 PHE A N 1
ATOM 702 C CA . PHE A 1 92 ? 25.694 -14.804 -20.956 1.00 88.88 92 PHE A CA 1
ATOM 703 C C . PHE A 1 92 ? 26.240 -14.171 -22.225 1.00 88.88 92 PHE A C 1
ATOM 705 O O . PHE A 1 92 ? 27.248 -13.467 -22.224 1.00 88.88 92 PHE A O 1
ATOM 712 N N . ASP A 1 93 ? 25.489 -14.356 -23.310 1.00 89.56 93 ASP A N 1
ATOM 71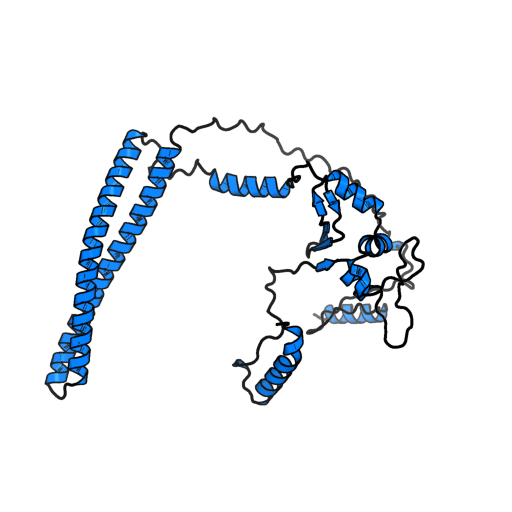3 C CA . ASP A 1 93 ? 25.764 -13.733 -24.599 1.00 89.56 93 ASP A CA 1
ATOM 714 C C . ASP A 1 93 ? 25.596 -12.209 -24.507 1.00 89.56 93 ASP A C 1
ATOM 716 O O . ASP A 1 93 ? 24.493 -11.651 -24.593 1.00 89.56 93 ASP A O 1
ATOM 720 N N . HIS A 1 94 ? 26.730 -11.533 -24.347 1.00 87.56 94 HIS A N 1
ATOM 721 C CA . HIS A 1 94 ? 26.792 -10.086 -24.226 1.00 87.56 94 HIS A CA 1
ATOM 722 C C . HIS A 1 94 ? 26.237 -9.364 -25.459 1.00 87.56 94 HIS A C 1
ATOM 724 O O . HIS A 1 94 ? 25.697 -8.265 -25.327 1.00 87.56 94 HIS A O 1
ATOM 730 N N . THR A 1 95 ? 26.330 -9.963 -26.649 1.00 90.38 95 THR A N 1
ATOM 731 C CA . THR A 1 95 ? 25.884 -9.337 -27.900 1.00 90.38 95 THR A CA 1
ATOM 732 C C . THR A 1 95 ? 24.366 -9.262 -27.926 1.00 90.38 95 THR A C 1
ATOM 734 O O . THR A 1 95 ? 23.795 -8.209 -28.221 1.00 90.38 95 THR A O 1
ATOM 737 N N . LYS A 1 96 ? 23.694 -10.352 -27.538 1.00 90.44 96 LYS A N 1
ATOM 738 C CA . LYS A 1 96 ? 22.228 -10.393 -27.438 1.00 90.44 96 LYS A CA 1
ATOM 739 C C . LYS A 1 96 ? 21.703 -9.450 -26.361 1.00 90.44 96 LYS A C 1
ATOM 741 O O . LYS A 1 96 ? 20.760 -8.702 -26.620 1.00 90.44 96 LYS A O 1
ATOM 746 N N . VAL A 1 97 ? 22.331 -9.443 -25.184 1.00 88.56 97 VAL A N 1
ATOM 747 C CA . VAL A 1 97 ? 21.934 -8.558 -24.077 1.00 88.56 97 VAL A CA 1
ATOM 748 C C . VAL A 1 97 ? 22.116 -7.089 -24.460 1.00 88.56 97 VAL A C 1
ATOM 750 O O . VAL A 1 97 ? 21.185 -6.302 -24.296 1.00 88.56 97 VAL A O 1
ATOM 753 N N . LYS A 1 98 ? 23.265 -6.715 -25.040 1.00 89.25 98 LYS A N 1
ATOM 754 C CA . LYS A 1 98 ? 23.511 -5.341 -25.504 1.00 89.25 98 LYS A CA 1
ATOM 755 C C . LYS A 1 98 ? 22.529 -4.924 -26.590 1.00 89.25 98 LYS A C 1
ATOM 757 O O . LYS A 1 98 ? 21.918 -3.873 -26.446 1.00 89.25 98 LYS A O 1
ATOM 762 N N . LYS A 1 99 ? 22.287 -5.768 -27.601 1.00 90.56 99 LYS A N 1
ATOM 763 C CA . LYS A 1 99 ? 21.297 -5.494 -28.656 1.00 90.56 99 LYS A CA 1
ATOM 764 C C . LYS A 1 99 ? 19.913 -5.214 -28.064 1.00 90.56 99 LYS A C 1
ATOM 766 O O . LYS A 1 99 ? 19.266 -4.246 -28.455 1.00 90.56 99 LYS A O 1
ATOM 771 N N . LEU A 1 100 ? 19.479 -6.016 -27.091 1.00 87.06 100 LEU A N 1
ATOM 772 C CA . LEU A 1 100 ? 18.204 -5.822 -26.399 1.00 87.06 100 LEU A CA 1
ATOM 773 C C . LEU A 1 100 ? 18.174 -4.513 -25.597 1.00 87.06 100 LEU A C 1
ATOM 775 O O . LEU A 1 100 ? 17.223 -3.740 -25.714 1.00 87.06 100 LEU A O 1
ATOM 779 N N . CYS A 1 101 ? 19.225 -4.211 -24.838 1.00 86.88 101 CYS A N 1
ATOM 780 C CA . CYS A 1 101 ? 19.337 -2.944 -24.117 1.00 86.88 101 CYS A CA 1
ATOM 781 C C . CYS A 1 101 ? 19.385 -1.730 -25.063 1.00 86.88 101 CYS A C 1
ATOM 783 O O . CYS A 1 101 ? 18.750 -0.715 -24.780 1.00 86.88 101 CYS A O 1
ATOM 785 N N . ASP A 1 102 ? 20.048 -1.840 -26.214 1.00 88.06 102 ASP A N 1
ATOM 786 C CA . ASP A 1 102 ? 20.155 -0.784 -27.223 1.00 88.06 102 ASP A CA 1
ATOM 787 C C . ASP A 1 102 ? 18.822 -0.492 -27.918 1.00 88.06 102 ASP A C 1
ATOM 789 O O . ASP A 1 102 ? 18.503 0.680 -28.161 1.00 88.06 102 ASP A O 1
ATOM 793 N N . MET A 1 103 ? 18.003 -1.522 -28.171 1.00 84.56 103 MET A N 1
ATOM 794 C CA . MET A 1 103 ? 16.616 -1.341 -28.626 1.00 84.56 103 MET A CA 1
ATOM 795 C C . MET A 1 103 ? 15.817 -0.494 -27.629 1.00 84.56 103 MET A C 1
ATOM 797 O O . MET A 1 103 ? 15.033 0.365 -28.032 1.00 84.56 103 MET A O 1
ATOM 801 N N . HIS A 1 104 ? 16.076 -0.676 -26.332 1.00 82.56 104 HIS A N 1
ATOM 802 C CA . HIS A 1 104 ? 15.423 0.067 -25.256 1.00 82.56 104 HIS A CA 1
ATOM 803 C C . HIS A 1 104 ? 16.162 1.344 -24.811 1.00 82.56 104 HIS A C 1
ATOM 805 O O . HIS A 1 104 ? 15.718 1.999 -23.870 1.00 82.56 104 HIS A O 1
ATOM 811 N N . LYS A 1 105 ? 17.252 1.736 -25.491 1.00 84.88 105 LYS A N 1
ATOM 812 C CA . LYS A 1 105 ? 18.092 2.909 -25.154 1.00 84.88 105 LYS A CA 1
ATOM 813 C C . LYS A 1 105 ? 18.651 2.874 -23.724 1.00 84.88 105 LYS A C 1
ATOM 815 O O . LYS A 1 105 ? 18.794 3.905 -23.066 1.00 84.88 105 LYS A O 1
ATOM 820 N N . MET A 1 106 ? 18.996 1.681 -23.253 1.00 86.62 106 MET A N 1
ATOM 821 C CA . MET A 1 106 ? 19.531 1.429 -21.917 1.00 86.62 106 MET A CA 1
ATOM 822 C C . MET A 1 106 ? 20.977 0.925 -21.973 1.00 86.62 106 MET A C 1
ATOM 824 O O . MET A 1 106 ? 21.411 0.333 -22.959 1.00 86.62 106 MET A O 1
ATOM 828 N N . VAL A 1 107 ? 21.717 1.155 -20.893 1.00 88.12 107 VAL A N 1
ATOM 829 C CA . VAL A 1 107 ? 22.999 0.526 -20.574 1.00 88.12 107 VAL A CA 1
ATOM 830 C C . VAL A 1 107 ? 22.724 -0.540 -19.526 1.00 88.12 107 VAL A C 1
ATOM 832 O O . VAL A 1 107 ? 22.131 -0.257 -18.486 1.00 88.12 107 VAL A O 1
ATOM 835 N N . PHE A 1 108 ? 23.111 -1.778 -19.807 1.00 89.44 108 PHE A N 1
ATOM 836 C CA . PHE A 1 108 ? 22.902 -2.884 -18.882 1.00 89.44 108 PHE A CA 1
ATOM 837 C C . PHE A 1 108 ? 23.677 -2.657 -17.576 1.00 89.44 108 PHE A C 1
ATOM 839 O O . PHE A 1 108 ? 24.856 -2.324 -17.606 1.00 89.44 108 PHE A O 1
ATOM 846 N N . ALA A 1 109 ? 23.018 -2.836 -16.430 1.00 87.94 109 ALA A N 1
ATOM 847 C CA . ALA A 1 109 ? 23.605 -2.607 -15.103 1.00 87.94 109 ALA A CA 1
ATOM 848 C C . ALA A 1 109 ? 24.063 -3.913 -14.439 1.00 87.94 109 ALA A C 1
ATOM 850 O O . ALA A 1 109 ? 24.062 -4.036 -13.214 1.00 87.94 109 ALA A O 1
ATOM 851 N N . ASN A 1 110 ? 24.362 -4.923 -15.253 1.00 88.81 110 ASN A N 1
ATOM 852 C CA . ASN A 1 110 ? 24.732 -6.253 -14.802 1.00 88.81 110 ASN A CA 1
ATOM 853 C C . ASN A 1 110 ? 23.751 -6.874 -13.816 1.00 88.81 110 ASN A C 1
ATOM 855 O O . ASN A 1 110 ? 24.135 -7.597 -12.905 1.00 88.81 110 ASN A O 1
ATOM 859 N N . ARG A 1 111 ? 22.453 -6.645 -13.995 1.00 89.06 111 ARG A N 1
ATOM 860 C CA . ARG A 1 111 ? 21.455 -7.184 -13.080 1.00 89.06 111 ARG A CA 1
ATOM 861 C C . ARG A 1 111 ? 20.250 -7.695 -13.835 1.00 89.06 111 ARG A C 1
ATOM 863 O O . ARG A 1 111 ? 19.671 -7.000 -14.666 1.00 89.06 111 ARG A O 1
ATOM 870 N N . MET A 1 112 ? 19.858 -8.906 -13.484 1.00 90.00 112 MET A N 1
ATOM 871 C CA . MET A 1 112 ? 18.710 -9.585 -14.046 1.00 90.00 112 MET A CA 1
ATOM 872 C C . MET A 1 112 ? 17.757 -9.962 -12.920 1.00 90.00 112 MET A C 1
ATOM 874 O O . MET A 1 112 ? 18.181 -10.257 -11.808 1.00 90.00 112 MET A O 1
ATOM 878 N N . VAL A 1 113 ? 16.459 -9.914 -13.180 1.00 88.69 113 VAL A N 1
ATOM 879 C CA . VAL A 1 113 ? 15.436 -10.330 -12.224 1.00 88.69 113 VAL A CA 1
ATOM 880 C C . VAL A 1 113 ? 14.588 -11.391 -12.895 1.00 88.69 113 VAL A C 1
ATOM 882 O O . VAL A 1 113 ? 13.835 -11.091 -13.823 1.00 88.69 113 VAL A O 1
ATOM 885 N N . VAL A 1 114 ? 14.735 -12.626 -12.431 1.00 85.75 114 VAL A N 1
ATOM 886 C CA . VAL A 1 114 ? 13.903 -13.746 -12.853 1.00 85.75 114 VAL A CA 1
ATOM 887 C C . VAL A 1 114 ? 12.610 -13.677 -12.066 1.00 85.75 114 VAL A C 1
ATOM 889 O O . VAL A 1 114 ? 12.603 -13.623 -10.830 1.00 85.75 114 VAL A O 1
ATOM 892 N N . ARG A 1 115 ? 11.508 -13.612 -12.800 1.00 82.38 115 ARG A N 1
ATOM 893 C CA . ARG A 1 115 ? 10.178 -13.572 -12.231 1.00 82.38 115 ARG A CA 1
ATOM 894 C C . ARG A 1 115 ? 9.563 -14.976 -12.187 1.00 82.38 115 ARG A C 1
ATOM 896 O O . ARG A 1 115 ? 9.908 -15.842 -12.988 1.00 82.38 115 ARG A O 1
ATOM 903 N N . PRO A 1 116 ? 8.612 -15.186 -11.271 1.00 77.38 116 PRO A N 1
ATOM 904 C CA . PRO A 1 116 ? 7.882 -16.444 -11.108 1.00 77.38 116 PRO A CA 1
ATOM 905 C C . PRO A 1 116 ? 7.094 -16.917 -12.329 1.00 77.38 116 PRO A C 1
ATOM 907 O O . PRO A 1 116 ? 6.882 -18.108 -12.514 1.00 77.38 116 PRO A O 1
ATOM 910 N N . ASP A 1 117 ? 6.684 -15.985 -13.184 1.00 76.75 117 ASP A N 1
ATOM 911 C CA . ASP A 1 117 ? 5.992 -16.251 -14.447 1.00 76.75 117 ASP A CA 1
ATOM 912 C C . ASP A 1 117 ? 6.947 -16.711 -15.564 1.00 76.75 117 ASP A C 1
ATOM 914 O O . ASP A 1 117 ? 6.585 -16.683 -16.738 1.00 76.75 117 ASP A O 1
ATOM 918 N N . LYS A 1 118 ? 8.175 -17.117 -15.205 1.00 79.31 118 LYS A N 1
ATOM 919 C CA . LYS A 1 118 ? 9.268 -17.479 -16.119 1.00 79.31 118 LYS A CA 1
ATOM 920 C C . LYS A 1 118 ? 9.715 -16.322 -17.019 1.00 79.31 118 LYS A C 1
ATOM 922 O O . LYS A 1 118 ? 10.469 -16.540 -17.965 1.00 79.31 118 LYS A O 1
ATOM 927 N N . THR A 1 119 ? 9.294 -15.087 -16.730 1.00 81.38 119 THR A N 1
ATOM 928 C CA . THR A 1 119 ? 9.790 -13.907 -17.439 1.00 81.38 119 THR A CA 1
ATOM 929 C C . THR A 1 119 ? 11.060 -13.379 -16.796 1.00 81.38 119 THR A C 1
ATOM 931 O O . THR A 1 119 ? 11.324 -13.547 -15.604 1.00 81.38 119 THR A O 1
ATOM 934 N N . VAL A 1 120 ? 11.868 -12.705 -17.602 1.00 84.56 120 VAL A N 1
ATOM 935 C CA . VAL A 1 120 ? 13.155 -12.170 -17.180 1.00 84.56 120 VAL A CA 1
ATOM 936 C C . VAL A 1 120 ? 13.168 -10.673 -17.426 1.00 84.56 120 VAL A C 1
ATOM 938 O O . VAL A 1 120 ? 12.840 -10.200 -18.511 1.00 84.56 120 VAL A O 1
ATOM 941 N N . SER A 1 121 ? 13.532 -9.908 -16.401 1.00 85.19 121 SER A N 1
ATOM 942 C CA . SER A 1 121 ? 13.712 -8.461 -16.507 1.00 85.19 121 SER A CA 1
ATOM 943 C C . SER A 1 121 ? 15.185 -8.107 -16.445 1.00 85.19 121 SER A C 1
ATOM 945 O O . SER A 1 121 ? 15.839 -8.335 -15.428 1.00 85.19 121 SER A O 1
ATOM 947 N N . LEU A 1 122 ? 15.693 -7.511 -17.518 1.00 88.12 122 LEU A N 1
ATOM 948 C CA . LEU A 1 122 ? 17.022 -6.914 -17.541 1.00 88.12 122 LEU A CA 1
ATOM 949 C C . LEU A 1 122 ? 16.948 -5.513 -16.940 1.00 88.12 122 LEU A C 1
ATOM 951 O O . LEU A 1 122 ? 16.113 -4.699 -17.337 1.00 88.12 122 LEU A O 1
ATOM 955 N N . LEU A 1 123 ? 17.811 -5.237 -15.968 1.00 86.62 123 LEU A N 1
ATOM 956 C CA . LEU A 1 123 ? 17.918 -3.929 -15.341 1.00 86.62 123 LEU A CA 1
ATOM 957 C C . LEU A 1 123 ? 19.108 -3.171 -15.921 1.00 86.62 123 LEU A C 1
ATOM 959 O O . LEU A 1 123 ? 20.181 -3.723 -16.166 1.00 86.62 123 LEU A O 1
ATOM 963 N N . GLY A 1 124 ? 18.905 -1.876 -16.119 1.00 86.06 124 GLY A N 1
ATOM 964 C CA . GLY A 1 124 ? 19.888 -0.993 -16.717 1.00 86.06 124 GLY A CA 1
ATOM 965 C C . GLY A 1 124 ? 19.609 0.464 -16.392 1.00 86.06 124 GLY A C 1
ATOM 966 O O . GLY A 1 124 ? 18.535 0.810 -15.894 1.00 86.06 124 GLY A O 1
ATOM 967 N N . THR A 1 125 ? 20.583 1.313 -16.679 1.00 85.31 125 THR A N 1
ATOM 968 C CA . THR A 1 125 ? 20.435 2.767 -16.645 1.00 85.31 125 THR A CA 1
ATOM 969 C C . THR A 1 125 ? 20.040 3.267 -18.028 1.00 85.31 125 THR A C 1
ATOM 971 O O . THR A 1 125 ? 20.383 2.672 -19.044 1.00 85.31 125 THR A O 1
ATOM 974 N N . ILE A 1 126 ? 19.264 4.341 -18.101 1.00 85.06 126 ILE A N 1
ATOM 975 C CA . ILE A 1 126 ? 18.892 4.938 -19.388 1.00 85.06 126 ILE A CA 1
ATOM 976 C C . ILE A 1 126 ? 20.105 5.712 -19.908 1.00 85.06 126 ILE A C 1
ATOM 978 O O . ILE A 1 126 ? 20.770 6.396 -19.130 1.00 85.06 126 ILE A O 1
ATOM 982 N N . LYS A 1 127 ? 20.409 5.603 -21.206 1.00 83.50 127 LYS A N 1
ATOM 983 C CA . LYS A 1 127 ? 21.473 6.410 -21.819 1.00 83.50 127 LYS A CA 1
ATOM 984 C C . LYS A 1 127 ? 21.120 7.897 -21.690 1.00 83.50 127 LYS A C 1
ATOM 986 O O . LYS A 1 127 ? 19.966 8.275 -21.901 1.00 83.50 127 LYS A O 1
ATOM 991 N N . ASN A 1 128 ? 22.107 8.730 -21.354 1.00 73.25 128 ASN A N 1
ATOM 992 C CA . ASN A 1 128 ? 21.931 10.181 -21.242 1.00 73.25 128 ASN A CA 1
ATOM 993 C C . ASN A 1 128 ? 21.203 10.721 -22.490 1.00 73.25 128 ASN A C 1
ATOM 995 O O . ASN A 1 128 ? 21.505 10.300 -23.604 1.00 73.25 128 ASN A O 1
ATOM 999 N N . ASN A 1 129 ? 20.242 11.628 -22.291 1.00 74.88 129 ASN A N 1
ATOM 1000 C CA . ASN A 1 129 ? 19.378 12.244 -23.318 1.00 74.88 129 ASN A CA 1
ATOM 1001 C C . ASN A 1 129 ? 18.211 11.399 -23.865 1.00 74.88 129 ASN A C 1
ATOM 1003 O O . ASN A 1 129 ? 17.528 11.847 -24.786 1.00 74.88 129 ASN A O 1
ATOM 1007 N N . HIS A 1 130 ? 17.913 10.230 -23.292 1.00 71.25 130 HIS A N 1
ATOM 1008 C CA . HIS A 1 130 ? 16.725 9.458 -23.669 1.00 71.25 130 HIS A CA 1
ATOM 1009 C C . HIS A 1 130 ? 15.656 9.444 -22.573 1.00 71.25 130 HIS A C 1
ATOM 1011 O O . HIS A 1 130 ? 15.946 9.369 -21.381 1.00 71.25 130 HIS A O 1
ATOM 1017 N N . THR A 1 131 ? 14.389 9.497 -22.985 1.00 70.75 131 THR A N 1
ATOM 1018 C CA . THR A 1 131 ? 13.254 9.259 -22.090 1.00 70.75 131 THR A CA 1
ATOM 1019 C C . THR A 1 131 ? 13.001 7.753 -21.963 1.00 70.75 131 THR A C 1
ATOM 1021 O O . THR A 1 131 ? 13.174 7.019 -22.941 1.00 70.75 131 THR A O 1
ATOM 1024 N N . PRO A 1 132 ? 12.600 7.255 -20.777 1.00 64.62 132 PRO A N 1
ATOM 1025 C CA . PRO A 1 132 ? 12.287 5.844 -20.600 1.00 64.62 132 PRO A CA 1
ATOM 1026 C C . PRO A 1 132 ? 11.180 5.423 -21.563 1.00 64.62 132 PRO A C 1
ATOM 1028 O O . PRO A 1 132 ? 10.090 6.005 -21.572 1.00 64.62 132 PRO A O 1
ATOM 1031 N N . ILE A 1 133 ? 11.436 4.371 -22.338 1.00 64.31 133 ILE A N 1
ATOM 1032 C CA . ILE A 1 133 ? 10.405 3.739 -23.156 1.00 64.31 133 ILE A CA 1
ATOM 1033 C C . ILE A 1 133 ? 9.432 3.044 -22.202 1.00 64.31 133 ILE A C 1
ATOM 1035 O O . ILE A 1 133 ? 9.697 1.970 -21.670 1.00 64.31 133 ILE A O 1
ATOM 1039 N N . ILE A 1 134 ? 8.291 3.688 -21.960 1.00 61.00 134 ILE A N 1
ATOM 1040 C CA . ILE A 1 134 ? 7.211 3.126 -21.147 1.00 61.00 134 ILE A CA 1
ATOM 1041 C C . ILE A 1 134 ? 6.613 1.947 -21.915 1.00 61.00 134 ILE A C 1
ATOM 1043 O O . ILE A 1 134 ? 6.129 2.130 -23.040 1.00 61.00 134 ILE A O 1
ATOM 1047 N N . SER A 1 135 ? 6.611 0.762 -21.299 1.00 58.16 135 SER A N 1
ATOM 1048 C CA . SER A 1 135 ? 6.062 -0.447 -21.916 1.00 58.16 135 SER A CA 1
ATOM 1049 C C . SER A 1 135 ? 4.606 -0.241 -22.337 1.00 58.16 135 SER A C 1
ATOM 1051 O O . SER A 1 135 ? 3.831 0.455 -21.671 1.00 58.16 135 SER A O 1
ATOM 1053 N N . GLU A 1 136 ? 4.191 -0.872 -23.437 1.00 62.88 136 GLU A N 1
ATOM 1054 C CA . GLU A 1 136 ? 2.782 -0.841 -23.831 1.00 62.88 136 GLU A CA 1
ATOM 1055 C C . GLU A 1 136 ? 1.873 -1.417 -22.751 1.00 62.88 136 GLU A C 1
ATOM 1057 O O . GLU A 1 136 ? 0.756 -0.937 -22.578 1.00 62.88 136 GLU A O 1
ATOM 1062 N N . TYR A 1 137 ? 2.353 -2.400 -21.989 1.00 56.47 137 TYR A N 1
ATOM 1063 C CA . TYR A 1 137 ? 1.632 -2.945 -20.847 1.00 56.47 137 TYR A CA 1
ATOM 1064 C C . TYR A 1 137 ? 1.379 -1.879 -19.776 1.00 56.47 137 TYR A C 1
ATOM 1066 O O . TYR A 1 137 ? 0.246 -1.724 -19.322 1.00 56.47 137 TYR A O 1
ATOM 1074 N N . GLU A 1 138 ? 2.382 -1.071 -19.425 1.00 56.59 138 GLU A N 1
ATOM 1075 C CA . GLU A 1 138 ? 2.206 0.056 -18.507 1.00 56.59 138 GLU A CA 1
ATOM 1076 C C . GLU A 1 138 ? 1.321 1.152 -19.096 1.00 56.59 138 GLU A C 1
ATOM 1078 O O . GLU A 1 138 ? 0.486 1.709 -18.382 1.00 56.59 138 GLU A O 1
ATOM 1083 N N . LYS A 1 139 ? 1.433 1.439 -20.399 1.00 64.25 139 LYS A N 1
ATOM 1084 C CA . LYS A 1 139 ? 0.509 2.351 -21.091 1.00 64.25 139 LYS A CA 1
ATOM 1085 C C . LYS A 1 139 ? -0.925 1.815 -21.040 1.00 64.25 139 LYS A C 1
ATOM 1087 O O . LYS A 1 139 ? -1.838 2.593 -20.779 1.00 64.25 139 LYS A O 1
ATOM 1092 N N . ARG A 1 140 ? -1.145 0.506 -21.210 1.00 65.69 140 ARG A N 1
ATOM 1093 C CA . ARG A 1 140 ? -2.455 -0.170 -21.109 1.00 65.69 140 ARG A CA 1
ATOM 1094 C C . ARG A 1 140 ? -2.977 -0.184 -19.672 1.00 65.69 140 ARG A C 1
ATOM 1096 O O . ARG A 1 140 ? -4.151 0.097 -19.464 1.00 65.69 140 ARG A O 1
ATOM 1103 N N . GLN A 1 141 ? -2.132 -0.432 -18.674 1.00 62.19 141 GLN A N 1
ATOM 1104 C CA . GLN A 1 141 ? -2.467 -0.335 -17.246 1.00 62.19 141 GLN A CA 1
ATOM 1105 C C . GLN A 1 141 ? -2.831 1.100 -16.850 1.00 62.19 141 GLN A C 1
ATOM 1107 O O . GLN A 1 141 ? -3.855 1.320 -16.204 1.00 62.19 141 GLN A O 1
ATOM 1112 N N . LYS A 1 142 ? -2.047 2.096 -17.285 1.00 62.12 142 LYS A N 1
ATOM 1113 C CA . LYS A 1 142 ? -2.357 3.521 -17.102 1.00 62.12 142 LYS A CA 1
ATOM 1114 C C . LYS A 1 142 ? -3.649 3.896 -17.817 1.00 62.12 142 LYS A C 1
ATOM 1116 O O . LYS A 1 142 ? -4.483 4.542 -17.200 1.00 62.12 142 LYS A O 1
ATOM 1121 N N . LYS A 1 143 ? -3.879 3.430 -19.049 1.00 61.47 143 LYS A N 1
ATOM 1122 C CA . LYS A 1 143 ? -5.150 3.617 -19.767 1.00 61.47 143 LYS A CA 1
ATOM 1123 C C . LYS A 1 143 ? -6.323 2.933 -19.061 1.00 61.47 143 LYS A C 1
ATOM 1125 O O . LYS A 1 143 ? -7.360 3.559 -18.962 1.00 61.47 143 LYS A O 1
ATOM 1130 N N . LYS A 1 144 ? -6.175 1.730 -18.490 1.00 58.09 144 LYS A N 1
ATOM 1131 C CA . LYS A 1 144 ? -7.219 1.058 -17.681 1.00 58.09 144 LYS A CA 1
ATOM 1132 C C . LYS A 1 144 ? -7.481 1.765 -16.345 1.00 58.09 144 LYS A C 1
ATOM 1134 O O . LYS A 1 144 ? -8.621 1.867 -15.903 1.00 58.09 144 LYS A O 1
ATOM 1139 N N . ARG A 1 145 ? -6.440 2.278 -15.684 1.00 54.50 145 ARG A N 1
ATOM 1140 C CA . ARG A 1 145 ? -6.571 3.108 -14.472 1.00 54.50 145 ARG A CA 1
ATOM 1141 C C . ARG A 1 145 ? -7.226 4.450 -14.787 1.00 54.50 145 ARG A C 1
ATOM 1143 O O . ARG A 1 145 ? -8.071 4.906 -14.023 1.00 54.50 145 ARG A O 1
ATOM 1150 N N . ASN A 1 146 ? -6.871 5.048 -15.917 1.00 49.75 146 ASN A N 1
ATOM 1151 C CA . ASN A 1 146 ? -7.437 6.305 -16.379 1.00 49.75 146 ASN A CA 1
ATOM 1152 C C . ASN A 1 146 ? -8.840 6.115 -16.955 1.00 49.75 146 ASN A C 1
ATOM 1154 O O . ASN A 1 146 ? -9.651 6.992 -16.734 1.00 49.75 146 ASN A O 1
ATOM 1158 N N . SER A 1 147 ? -9.187 4.982 -17.572 1.00 51.59 147 SER A N 1
ATOM 1159 C CA . SER A 1 147 ? -10.554 4.688 -18.025 1.00 51.59 147 SER A CA 1
ATOM 1160 C C . SER A 1 147 ? -11.494 4.440 -16.848 1.00 51.59 147 SER A C 1
ATOM 1162 O O . SER A 1 147 ? -12.620 4.918 -16.862 1.00 51.59 147 SER A O 1
ATOM 1164 N N . LYS A 1 148 ? -11.009 3.825 -15.758 1.00 48.38 148 LYS A N 1
ATOM 1165 C CA . LYS A 1 148 ? -11.745 3.774 -14.482 1.00 48.38 148 LYS A CA 1
ATOM 1166 C C . LYS A 1 148 ? -11.898 5.153 -13.824 1.00 48.38 148 LYS A C 1
ATOM 1168 O O . LYS A 1 148 ? -12.888 5.382 -13.140 1.00 48.38 148 LYS A O 1
ATOM 1173 N N . LYS A 1 149 ? -10.962 6.089 -14.042 1.00 47.03 149 LYS A N 1
ATOM 1174 C CA . LYS A 1 149 ? -11.104 7.504 -13.627 1.00 47.03 149 LYS A CA 1
ATOM 1175 C C . LYS A 1 149 ? -11.919 8.356 -14.617 1.00 47.03 149 LYS A C 1
ATOM 1177 O O . LYS A 1 149 ? -12.478 9.367 -14.210 1.00 47.03 149 LYS A O 1
ATOM 1182 N N . SER A 1 150 ? -12.005 7.918 -15.871 1.00 42.16 150 SER A N 1
ATOM 1183 C CA . SER A 1 150 ? -12.698 8.519 -17.017 1.00 42.16 150 SER A CA 1
ATOM 1184 C C . SER A 1 150 ? -13.994 7.773 -17.342 1.00 42.16 150 SER A C 1
ATOM 1186 O O . SER A 1 150 ? -14.494 7.813 -18.460 1.00 42.16 150 SER A O 1
ATOM 1188 N N . SER A 1 151 ? -14.599 7.141 -16.339 1.00 44.38 151 SER A N 1
ATOM 1189 C CA . SER A 1 151 ? -16.037 6.895 -16.307 1.00 44.38 151 SER A CA 1
ATOM 1190 C C . SER A 1 151 ? -16.735 8.216 -15.949 1.00 44.38 151 SER A C 1
ATOM 1192 O O . SER A 1 151 ? -17.463 8.311 -14.963 1.00 44.38 151 SER A O 1
ATOM 1194 N N . TYR A 1 152 ? -16.461 9.258 -16.737 1.00 48.22 152 TYR A N 1
ATOM 1195 C CA . TYR A 1 152 ? -17.124 10.558 -16.653 1.00 48.22 152 TYR A CA 1
ATOM 1196 C C . TYR A 1 152 ? -18.613 10.438 -17.023 1.00 48.22 152 TYR A C 1
ATOM 1198 O O . TYR A 1 152 ? -19.418 11.269 -16.646 1.00 48.22 152 TYR A O 1
ATOM 1206 N N . VAL A 1 153 ? -18.997 9.347 -17.692 1.00 44.91 153 VAL A N 1
ATOM 1207 C CA . VAL A 1 153 ? -20.381 9.039 -18.082 1.00 44.91 153 VAL A CA 1
ATOM 1208 C C . VAL A 1 153 ? -21.188 8.371 -16.954 1.00 44.91 153 VAL A C 1
ATOM 1210 O O . VAL A 1 153 ? -22.406 8.338 -17.021 1.00 44.91 153 VAL A O 1
ATOM 1213 N N . ASN A 1 154 ? -20.546 7.952 -15.855 1.00 45.81 154 ASN A N 1
ATOM 1214 C CA . ASN A 1 154 ? -21.253 7.668 -14.597 1.00 45.81 154 ASN A CA 1
ATOM 1215 C C . ASN A 1 154 ? -21.162 8.875 -13.646 1.00 45.81 154 ASN A C 1
ATOM 1217 O O . ASN A 1 154 ? -20.948 8.714 -12.442 1.00 45.81 154 ASN A O 1
ATOM 1221 N N . ILE A 1 155 ? -21.287 10.102 -14.176 1.00 53.66 155 ILE A N 1
ATOM 1222 C CA . ILE A 1 155 ? -21.829 11.199 -13.365 1.00 53.66 155 ILE A CA 1
ATOM 1223 C C . ILE A 1 155 ? -23.140 10.666 -12.803 1.00 53.66 155 ILE A C 1
ATOM 1225 O O . ILE A 1 155 ? -23.956 10.109 -13.534 1.00 53.66 155 ILE A O 1
ATOM 1229 N N . LEU A 1 156 ? -23.273 10.753 -11.484 1.00 58.56 156 LEU A N 1
ATOM 1230 C CA . LEU A 1 156 ? -24.411 10.225 -10.754 1.00 58.56 156 LEU A CA 1
ATOM 1231 C C . LEU A 1 156 ? -25.708 10.592 -11.497 1.00 58.56 156 LEU A C 1
ATOM 1233 O O . LEU A 1 156 ? -25.895 11.778 -11.771 1.00 58.56 156 LEU A O 1
ATOM 1237 N N . PRO A 1 157 ? -26.595 9.629 -11.815 1.00 59.56 157 PRO A N 1
ATOM 1238 C CA . PRO A 1 157 ? -27.797 9.879 -12.616 1.00 59.56 157 PRO A CA 1
ATOM 1239 C C . PRO A 1 157 ? -28.639 11.066 -12.122 1.00 59.56 157 PRO A C 1
ATOM 1241 O O . PRO A 1 157 ? -29.305 11.722 -12.908 1.00 59.56 157 PRO A O 1
ATOM 1244 N N . HIS A 1 158 ? -28.561 11.384 -10.825 1.00 64.75 158 HIS A N 1
ATOM 1245 C CA . HIS A 1 158 ? -29.279 12.488 -10.184 1.00 64.75 158 HIS A CA 1
ATOM 1246 C C . HIS A 1 158 ? -28.673 13.893 -10.402 1.00 64.75 158 HIS A C 1
ATOM 1248 O O . HIS A 1 158 ? -29.283 14.883 -10.000 1.00 64.75 158 HIS A O 1
ATOM 1254 N N . LEU A 1 159 ? -27.471 14.002 -10.980 1.00 63.69 159 LEU A N 1
ATOM 1255 C CA . LEU A 1 159 ? -26.823 15.277 -11.335 1.00 63.69 159 LEU A CA 1
ATOM 1256 C C . LEU A 1 159 ? -26.823 15.531 -12.849 1.00 63.69 159 LEU A C 1
ATOM 1258 O O . LEU A 1 159 ? -26.484 16.633 -13.281 1.00 63.69 159 LEU A O 1
ATOM 1262 N N . ALA A 1 160 ? -27.184 14.526 -13.653 1.00 62.50 160 ALA A N 1
ATOM 1263 C CA . ALA A 1 160 ? -27.304 14.664 -15.097 1.00 62.50 160 ALA A CA 1
ATOM 1264 C C . ALA A 1 160 ? -28.435 15.653 -15.441 1.00 62.50 160 ALA A C 1
ATOM 1266 O O . ALA A 1 160 ? -29.537 15.549 -14.912 1.00 62.50 160 ALA A O 1
ATOM 1267 N N . GLY A 1 161 ? -28.152 16.629 -16.309 1.00 66.38 161 GLY A N 1
ATOM 1268 C CA . GLY A 1 161 ? -29.132 17.625 -16.768 1.00 66.38 161 GLY A CA 1
ATOM 1269 C C . GLY A 1 161 ? -29.242 18.902 -15.925 1.00 66.38 161 GLY A C 1
ATOM 1270 O O . GLY A 1 161 ? -29.948 19.819 -16.335 1.00 66.38 161 GLY A O 1
ATOM 1271 N N . LYS A 1 162 ? -28.532 19.013 -14.793 1.00 76.94 162 LYS A N 1
ATOM 1272 C CA . LYS A 1 162 ? -28.471 20.268 -14.024 1.00 76.94 162 LYS A CA 1
ATOM 1273 C C . LYS A 1 162 ? -27.563 21.285 -14.708 1.00 76.94 162 LYS A C 1
ATOM 1275 O O . LYS A 1 162 ? -26.470 20.934 -15.148 1.00 76.94 162 LYS A O 1
ATOM 1280 N N . SER A 1 163 ? -27.987 22.546 -14.762 1.00 79.88 163 SER A N 1
ATOM 1281 C CA . SER A 1 163 ? -27.148 23.634 -15.272 1.00 79.88 163 SER A CA 1
ATOM 1282 C C . SER A 1 163 ? -25.992 23.939 -14.310 1.00 79.88 163 SER A C 1
ATOM 1284 O O . SER A 1 163 ? -26.065 23.652 -13.114 1.00 79.88 163 SER A O 1
ATOM 1286 N N . LYS A 1 164 ? -24.917 24.568 -14.805 1.00 80.88 164 LYS A N 1
ATOM 1287 C CA . LYS A 1 164 ? -23.786 24.992 -13.958 1.00 80.88 164 LYS A CA 1
ATOM 1288 C C . LYS A 1 164 ? -24.239 25.860 -12.776 1.00 80.88 164 LYS A C 1
ATOM 1290 O O . LYS A 1 164 ? -23.802 25.632 -11.656 1.00 80.88 164 LYS A O 1
ATOM 1295 N N . SER A 1 165 ? -25.161 26.791 -13.026 1.00 81.88 165 SER A N 1
ATOM 1296 C CA . SER A 1 165 ? -25.732 27.670 -11.999 1.00 81.88 165 SER A CA 1
ATOM 1297 C C . SER A 1 165 ? -26.516 26.888 -10.935 1.00 81.88 165 SER A C 1
ATOM 1299 O O . SER A 1 165 ? -26.379 27.174 -9.749 1.00 81.88 165 SER A O 1
ATOM 1301 N N . GLN A 1 166 ? -27.254 25.841 -11.325 1.00 84.19 166 GLN A N 1
ATOM 1302 C CA . GLN A 1 166 ? -27.939 24.953 -10.376 1.00 84.19 166 GLN A CA 1
ATOM 1303 C C . GLN A 1 166 ? -26.949 24.136 -9.531 1.00 84.19 166 GLN A C 1
ATOM 1305 O O . GLN A 1 166 ? -27.148 23.980 -8.331 1.00 84.19 166 GLN A O 1
ATOM 1310 N N . LEU A 1 167 ? -25.855 23.647 -10.128 1.00 84.06 167 LEU A N 1
ATOM 1311 C CA . LEU A 1 167 ? -24.807 22.922 -9.397 1.00 84.06 167 LEU A CA 1
ATOM 1312 C C . LEU A 1 167 ? -24.068 23.819 -8.391 1.00 84.06 167 LEU A C 1
ATOM 1314 O O . LEU A 1 167 ? -23.698 23.352 -7.315 1.00 84.06 167 LEU A O 1
ATOM 1318 N N . GLU A 1 168 ? -23.854 25.092 -8.726 1.00 86.25 168 GLU A N 1
ATOM 1319 C CA . GLU A 1 168 ? -23.254 26.087 -7.829 1.00 86.25 168 GLU A CA 1
ATOM 1320 C C . GLU A 1 168 ? -24.195 26.449 -6.668 1.00 86.25 168 GLU A C 1
ATOM 1322 O O . GLU A 1 168 ? -23.746 26.532 -5.523 1.00 86.25 168 GLU A O 1
ATOM 1327 N N . GLN A 1 169 ? -25.501 26.576 -6.926 1.00 90.06 169 GLN A N 1
ATOM 1328 C CA . GLN A 1 169 ? -26.512 26.792 -5.885 1.00 90.06 169 GLN A CA 1
ATOM 1329 C C . GLN A 1 169 ? -26.616 25.593 -4.927 1.00 90.06 169 GLN A C 1
ATOM 1331 O O . GLN A 1 169 ? -26.619 25.769 -3.706 1.00 90.06 169 GLN A O 1
ATOM 1336 N N . ASP A 1 170 ? -26.633 24.368 -5.461 1.00 86.31 170 ASP A N 1
ATOM 1337 C CA . ASP A 1 170 ? -26.612 23.137 -4.662 1.00 86.31 170 ASP A CA 1
ATOM 1338 C C . ASP A 1 170 ? -25.344 23.057 -3.798 1.00 86.31 170 ASP A C 1
ATOM 1340 O O . ASP A 1 170 ? -25.389 22.637 -2.641 1.00 86.31 170 ASP A O 1
ATOM 1344 N N . LEU A 1 171 ? -24.199 23.485 -4.340 1.00 89.19 171 LEU A N 1
ATOM 1345 C CA . LEU A 1 171 ? -22.929 23.502 -3.620 1.00 89.19 171 LEU A CA 1
ATOM 1346 C C . LEU A 1 171 ? -22.970 24.475 -2.439 1.00 89.19 171 LEU A C 1
ATOM 1348 O O . LEU A 1 171 ? -22.575 24.087 -1.339 1.00 89.19 171 LEU A O 1
ATOM 1352 N N . GLN A 1 172 ? -23.497 25.686 -2.633 1.00 90.75 172 GLN A N 1
ATOM 1353 C CA . GLN A 1 172 ? -23.685 26.659 -1.551 1.00 90.75 172 GLN A CA 1
ATOM 1354 C C . GLN A 1 172 ? -24.654 26.142 -0.478 1.00 90.75 172 GLN A C 1
ATOM 1356 O O . GLN A 1 172 ? -24.375 26.257 0.716 1.00 90.75 172 GLN A O 1
ATOM 1361 N N . SER A 1 173 ? -25.757 25.504 -0.882 1.00 92.00 173 SER A N 1
ATOM 1362 C CA . SER A 1 173 ? -26.720 24.898 0.048 1.00 92.00 173 SER A CA 1
ATOM 1363 C C . SER A 1 173 ? -26.090 23.782 0.896 1.00 92.00 173 SER A C 1
ATOM 1365 O O . SER A 1 173 ? -26.262 23.733 2.119 1.00 92.00 173 SER A O 1
ATOM 1367 N N . VAL A 1 174 ? -25.295 22.910 0.268 1.00 89.62 174 VAL A N 1
ATOM 1368 C CA . VAL A 1 174 ? -24.557 21.844 0.960 1.00 89.62 174 VAL A CA 1
ATOM 1369 C C . VAL A 1 174 ? -23.494 22.421 1.894 1.00 89.62 174 VAL A C 1
ATOM 1371 O O . VAL A 1 174 ? -23.293 21.893 2.987 1.00 89.62 174 VAL A O 1
ATOM 1374 N N . GLU A 1 175 ? -22.813 23.498 1.507 1.00 91.12 175 GLU A N 1
ATOM 1375 C CA . GLU A 1 175 ? -21.852 24.183 2.373 1.00 91.12 175 GLU A CA 1
ATOM 1376 C C . GLU A 1 175 ? -22.514 24.784 3.615 1.00 91.12 175 GLU A C 1
ATOM 1378 O O . GLU A 1 175 ? -22.007 24.552 4.716 1.00 91.12 175 GLU A O 1
ATOM 1383 N N . GLY A 1 176 ? -23.665 25.447 3.465 1.00 91.25 176 GLY A N 1
ATOM 1384 C CA . GLY A 1 176 ? -24.471 25.926 4.593 1.00 91.25 176 GLY A CA 1
ATOM 1385 C C . GLY A 1 176 ? -24.936 24.788 5.508 1.00 91.25 176 GLY A C 1
ATOM 1386 O O . GLY A 1 176 ? -24.769 24.835 6.723 1.00 91.25 176 GLY A O 1
ATOM 1387 N N . SER A 1 177 ? -25.394 23.677 4.928 1.00 92.00 177 SER A N 1
ATOM 1388 C CA . SER A 1 177 ? -25.788 22.493 5.708 1.00 92.00 177 SER A CA 1
ATOM 1389 C C . SER A 1 177 ? -24.611 21.887 6.488 1.00 92.00 177 SER A C 1
ATOM 1391 O O . SER A 1 177 ? -24.776 21.376 7.597 1.00 92.00 177 SER A O 1
ATOM 1393 N N . ILE A 1 178 ? -23.393 21.929 5.933 1.00 90.62 178 ILE A N 1
ATOM 1394 C CA . ILE A 1 178 ? -22.185 21.449 6.620 1.00 90.62 178 ILE A CA 1
ATOM 1395 C C . ILE A 1 178 ? -21.837 22.346 7.809 1.00 90.62 178 ILE A C 1
ATOM 1397 O O . ILE A 1 178 ? -21.439 21.808 8.845 1.00 90.62 178 ILE A O 1
ATOM 1401 N N . THR A 1 179 ? -21.936 23.670 7.679 1.00 92.44 179 THR A N 1
ATOM 1402 C CA . THR A 1 179 ? -21.609 24.596 8.774 1.00 92.44 179 THR A CA 1
ATOM 1403 C C . THR A 1 179 ? -22.617 24.476 9.916 1.00 92.44 179 THR A C 1
ATOM 1405 O O . THR A 1 179 ? -22.202 24.323 11.066 1.00 92.44 179 THR A O 1
ATOM 1408 N N . GLU A 1 180 ? -23.914 24.398 9.617 1.00 92.38 180 GLU A N 1
ATOM 1409 C CA . GLU A 1 180 ? -24.977 24.148 10.606 1.00 92.38 180 GLU A CA 1
ATOM 1410 C C . GLU A 1 180 ? -24.827 22.786 11.307 1.00 92.38 180 GLU A C 1
ATOM 1412 O O . GLU A 1 180 ? -24.970 22.647 12.525 1.00 92.38 180 GLU A O 1
ATOM 1417 N N . LEU A 1 181 ? -24.474 21.733 10.565 1.00 89.81 181 LEU A N 1
ATOM 1418 C CA . LEU A 1 181 ? -24.227 20.429 11.181 1.00 89.81 181 LEU A CA 1
ATOM 1419 C C . LEU A 1 181 ? -22.956 20.414 12.040 1.00 89.81 181 LEU A C 1
ATOM 1421 O O . LEU A 1 181 ? -22.855 19.633 12.988 1.00 89.81 181 LEU A O 1
ATOM 1425 N N . GLN A 1 182 ? -21.973 21.263 11.739 1.00 91.62 182 GLN A N 1
ATOM 1426 C CA . GLN A 1 182 ? -20.774 21.403 12.562 1.00 91.62 182 GLN A CA 1
ATOM 1427 C C . GLN A 1 182 ? -21.061 22.132 13.877 1.00 91.62 182 GLN A C 1
ATOM 1429 O O . GLN A 1 182 ? -20.557 21.691 14.913 1.00 91.62 182 GLN A O 1
ATOM 1434 N N . THR A 1 183 ? -21.887 23.181 13.873 1.00 92.81 183 THR A N 1
ATOM 1435 C CA . THR A 1 183 ? -22.296 23.872 15.109 1.00 92.81 183 THR A CA 1
ATOM 1436 C C . THR A 1 183 ? -23.109 22.942 16.010 1.00 92.81 183 THR A C 1
ATOM 1438 O O . THR A 1 183 ? -22.744 22.736 17.170 1.00 92.81 183 THR A O 1
ATOM 1441 N N . THR A 1 184 ? -24.109 22.252 15.458 1.00 90.38 184 THR A N 1
ATOM 1442 C CA . THR A 1 184 ? -24.897 21.249 16.202 1.00 90.38 184 THR A CA 1
ATOM 1443 C C . THR A 1 184 ? -24.041 20.077 16.696 1.00 90.38 184 THR A C 1
ATOM 1445 O O . THR A 1 184 ? -24.234 19.582 17.807 1.00 90.38 184 THR A O 1
ATOM 1448 N N . GLN A 1 185 ? -23.023 19.643 15.939 1.00 91.62 185 GLN A N 1
ATOM 1449 C CA . GLN A 1 185 ? -22.072 18.632 16.412 1.00 91.62 185 GLN A CA 1
ATOM 1450 C C . GLN A 1 185 ? -21.299 19.101 17.655 1.00 91.62 185 GLN A C 1
ATOM 1452 O O . GLN A 1 185 ? -21.030 18.285 18.542 1.00 91.62 185 GLN A O 1
ATOM 1457 N N . ILE A 1 186 ? -20.901 20.373 17.725 1.00 92.00 186 ILE A N 1
ATOM 1458 C CA . ILE A 1 186 ? -20.186 20.920 18.886 1.00 92.00 186 ILE A CA 1
ATOM 1459 C C . ILE A 1 186 ? -21.082 20.864 20.129 1.00 92.00 186 ILE A C 1
ATOM 1461 O O . ILE A 1 186 ? -20.627 20.434 21.191 1.00 92.00 186 ILE A O 1
ATOM 1465 N N . GLU A 1 187 ? -22.357 21.222 20.000 1.00 92.38 187 GLU A N 1
ATOM 1466 C CA . GLU A 1 187 ? -23.339 21.145 21.089 1.00 92.38 187 GLU A CA 1
ATOM 1467 C C . GLU A 1 187 ? -23.590 19.702 21.539 1.00 92.38 187 GLU A C 1
ATOM 1469 O O . GLU A 1 187 ? -23.492 19.394 22.729 1.00 92.38 187 GLU A O 1
ATOM 1474 N N . LEU A 1 188 ? -23.793 18.781 20.592 1.00 89.56 188 LEU A N 1
ATOM 1475 C CA . LEU A 1 188 ? -23.971 17.357 20.886 1.00 89.56 188 LEU A CA 1
ATOM 1476 C C . LEU A 1 188 ? -22.735 16.741 21.556 1.00 89.56 188 LEU A C 1
ATOM 1478 O O . LEU A 1 188 ? -22.871 15.878 22.423 1.00 89.56 188 LEU A O 1
ATOM 1482 N N . LYS A 1 189 ? -21.518 17.189 21.210 1.00 91.69 189 LYS A N 1
ATOM 1483 C CA . LYS A 1 189 ? -20.289 16.782 21.915 1.00 91.69 189 LYS A CA 1
ATOM 1484 C C . LYS A 1 189 ? -20.291 17.252 23.368 1.00 91.69 189 LYS A C 1
ATOM 1486 O O . LYS A 1 189 ? -19.903 16.476 24.241 1.00 91.69 189 LYS A O 1
ATOM 1491 N N . LYS A 1 190 ? -20.730 18.488 23.638 1.00 92.50 190 LYS A N 1
ATOM 1492 C CA . LYS A 1 190 ? -20.850 19.012 25.009 1.00 92.50 190 LYS A CA 1
ATOM 1493 C C . LYS A 1 190 ? -21.856 18.190 25.819 1.00 92.50 190 LYS A C 1
ATOM 1495 O O . LYS A 1 190 ? -21.505 17.727 26.902 1.00 92.50 190 LYS A O 1
ATOM 1500 N N . GLN A 1 191 ? -23.040 17.928 25.264 1.00 89.50 191 GLN A N 1
ATOM 1501 C CA . GLN A 1 191 ? -24.080 17.114 25.908 1.00 89.50 191 GLN A CA 1
ATOM 1502 C C . GLN A 1 191 ? -23.613 15.673 26.168 1.00 89.50 191 GLN A C 1
ATOM 1504 O O . GLN A 1 191 ? -23.740 15.163 27.279 1.00 89.50 191 GLN A O 1
ATOM 1509 N N . ALA A 1 192 ? -22.985 15.020 25.183 1.00 88.94 192 ALA A N 1
ATOM 1510 C CA . ALA A 1 192 ? -22.431 13.675 25.355 1.00 88.94 192 ALA A CA 1
ATOM 1511 C C . ALA A 1 192 ? -21.311 13.631 26.413 1.00 88.94 192 ALA A C 1
ATOM 1513 O O . ALA A 1 192 ? -21.201 12.660 27.170 1.00 88.94 192 ALA A O 1
ATOM 1514 N N . GLY A 1 193 ? -20.498 14.689 26.494 1.00 89.69 193 GLY A N 1
ATOM 1515 C CA . GLY A 1 193 ? -19.487 14.866 27.533 1.00 89.69 193 GLY A CA 1
ATOM 1516 C C . GLY A 1 193 ? -20.097 15.010 28.930 1.00 89.69 193 GLY A C 1
ATOM 1517 O O . GLY A 1 193 ? -19.657 14.327 29.854 1.00 89.69 193 GLY A O 1
ATOM 1518 N N . GLN A 1 194 ? -21.137 15.835 29.081 1.00 90.94 194 GLN A N 1
ATOM 1519 C CA . GLN A 1 194 ? -21.871 16.012 30.342 1.00 90.94 194 GLN A CA 1
ATOM 1520 C C . GLN A 1 194 ? -22.532 14.708 30.804 1.00 90.94 194 GLN A C 1
ATOM 1522 O O . GLN A 1 194 ? -22.292 14.282 31.932 1.00 90.94 194 GLN A O 1
ATOM 1527 N N . ALA A 1 195 ? -23.249 14.010 29.919 1.00 88.31 195 ALA A N 1
ATOM 1528 C CA . ALA A 1 195 ? -23.864 12.716 30.228 1.00 88.31 195 ALA A CA 1
ATOM 1529 C C . ALA A 1 195 ? -22.822 11.646 30.611 1.00 88.31 195 ALA A C 1
ATOM 1531 O O . ALA A 1 195 ? -23.060 10.791 31.463 1.00 88.31 195 ALA A O 1
ATOM 1532 N N . THR A 1 196 ? -21.625 11.695 30.015 1.00 89.62 196 THR A N 1
ATOM 1533 C CA . THR A 1 196 ? -20.532 10.780 30.377 1.00 89.62 196 THR A CA 1
ATOM 1534 C C . THR A 1 196 ? -19.972 11.076 31.767 1.00 89.62 196 THR A C 1
ATOM 1536 O O . THR A 1 196 ? -19.708 10.127 32.508 1.00 89.62 196 THR A O 1
ATOM 1539 N N . LYS A 1 197 ? -19.828 12.358 32.131 1.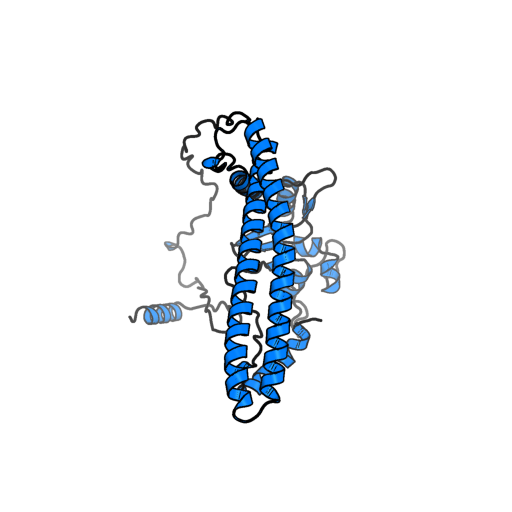00 90.62 197 LYS A N 1
ATOM 1540 C CA . LYS A 1 197 ? -19.412 12.775 33.477 1.00 90.62 197 LYS A CA 1
ATOM 1541 C C . LYS A 1 197 ? -20.458 12.394 34.526 1.00 90.62 197 LYS A C 1
ATOM 1543 O O . LYS A 1 197 ? -20.095 11.763 35.509 1.00 90.62 197 LYS A O 1
ATOM 1548 N N . ALA A 1 198 ? -21.740 12.678 34.278 1.00 86.81 198 ALA A N 1
ATOM 1549 C CA . ALA A 1 198 ? -22.840 12.302 35.171 1.00 86.81 198 ALA A CA 1
ATOM 1550 C C . ALA A 1 198 ? -22.861 10.789 35.444 1.00 86.81 198 ALA A C 1
ATOM 1552 O O . ALA A 1 198 ? -22.872 10.362 36.596 1.00 86.81 198 ALA A O 1
ATOM 1553 N N . TRP A 1 199 ? -22.722 9.974 34.391 1.00 90.19 199 TRP A N 1
ATOM 1554 C CA . TRP A 1 199 ? -22.606 8.521 34.523 1.00 90.19 199 TRP A CA 1
ATOM 1555 C C . TRP A 1 199 ? -21.379 8.077 35.339 1.00 90.19 199 TRP A C 1
ATOM 1557 O O . TRP A 1 199 ? -21.471 7.118 36.106 1.00 90.19 199 TRP A O 1
ATOM 1567 N N . GLN A 1 200 ? -20.222 8.732 35.180 1.00 87.88 200 GLN A N 1
ATOM 1568 C CA . GLN A 1 200 ? -19.023 8.430 35.977 1.00 87.88 200 GLN A CA 1
ATOM 1569 C C . GLN A 1 200 ? -19.254 8.741 37.458 1.00 87.88 200 GLN A C 1
ATOM 1571 O O . GLN A 1 200 ? -19.009 7.876 38.297 1.00 87.88 200 GLN A O 1
ATOM 1576 N N . THR A 1 201 ? -19.802 9.918 37.766 1.00 88.81 201 THR A N 1
ATOM 1577 C CA . THR A 1 201 ? -20.136 10.322 39.136 1.00 88.81 201 THR A CA 1
ATOM 1578 C C . THR A 1 201 ? -21.124 9.347 39.776 1.00 88.81 201 THR A C 1
ATOM 1580 O O . THR A 1 201 ? -20.838 8.806 40.842 1.00 88.81 201 THR A O 1
ATOM 1583 N N . ALA A 1 202 ? -22.224 9.016 39.092 1.00 85.81 202 ALA A N 1
ATOM 1584 C CA . ALA A 1 202 ? -23.216 8.062 39.588 1.00 85.81 202 ALA A CA 1
ATOM 1585 C C . ALA A 1 202 ? -22.631 6.652 39.794 1.00 85.81 202 ALA A C 1
ATOM 1587 O O . ALA A 1 202 ? -22.972 5.952 40.751 1.00 85.81 202 ALA A O 1
ATOM 1588 N N . LYS A 1 203 ? -21.712 6.222 38.919 1.00 89.75 203 LYS A N 1
ATOM 1589 C CA . LYS A 1 203 ? -21.010 4.939 39.055 1.00 89.75 203 LYS A CA 1
ATOM 1590 C C . LYS A 1 203 ? -20.105 4.914 40.287 1.00 89.75 203 LYS A C 1
ATOM 1592 O O . LYS A 1 203 ? -20.043 3.890 40.970 1.00 89.75 203 LYS A O 1
ATOM 1597 N N . ASP A 1 204 ? -19.398 6.003 40.565 1.00 88.75 204 ASP A N 1
ATOM 1598 C CA . ASP A 1 204 ? -18.490 6.087 41.708 1.00 88.75 204 ASP A CA 1
ATOM 1599 C C . ASP A 1 204 ? -19.240 6.272 43.037 1.00 88.75 204 ASP A C 1
ATOM 1601 O O . ASP A 1 204 ? -18.846 5.673 44.041 1.00 88.75 204 ASP A O 1
ATOM 1605 N N . GLU A 1 205 ? -20.369 6.985 43.044 1.00 87.25 205 GLU A N 1
ATOM 1606 C CA . GLU A 1 205 ? -21.306 7.039 44.178 1.00 87.25 205 GLU A CA 1
ATOM 1607 C C . GLU A 1 205 ? -21.884 5.654 44.498 1.00 87.25 205 GLU A C 1
ATOM 1609 O O . GLU A 1 205 ? -21.904 5.231 45.658 1.00 87.25 205 GLU A O 1
ATOM 1614 N N . LEU A 1 206 ? -22.276 4.890 43.471 1.00 86.88 206 LEU A N 1
ATOM 1615 C CA . LEU A 1 206 ? -22.805 3.539 43.653 1.00 86.88 206 LEU A CA 1
ATOM 1616 C C . LEU A 1 206 ? -21.786 2.609 44.327 1.00 86.88 206 LEU A C 1
ATOM 1618 O O . LEU A 1 206 ? -22.163 1.850 45.223 1.00 86.88 206 LEU A O 1
ATOM 1622 N N . LYS A 1 207 ? -20.503 2.678 43.941 1.00 86.44 207 LYS A N 1
ATOM 1623 C CA . LYS A 1 207 ? -19.427 1.864 44.543 1.00 86.44 207 LYS A CA 1
ATOM 1624 C C . LYS A 1 207 ? -19.239 2.133 46.037 1.00 86.44 207 LYS A C 1
ATOM 1626 O O . LYS A 1 207 ? -18.870 1.217 46.766 1.00 86.44 207 LYS A O 1
ATOM 1631 N N . LYS A 1 208 ? -19.476 3.370 46.483 1.00 87.88 208 LYS A N 1
ATOM 1632 C CA . LYS A 1 208 ? -19.307 3.797 47.883 1.00 87.88 208 LYS A CA 1
ATOM 1633 C C . LYS A 1 208 ? -20.544 3.521 48.748 1.00 87.88 208 LYS A C 1
ATOM 1635 O O . LYS A 1 208 ? -20.445 3.496 49.970 1.00 87.88 208 LYS A O 1
ATOM 1640 N N . SER A 1 209 ? -21.703 3.295 48.130 1.00 82.12 209 SER A N 1
ATOM 1641 C CA . SER A 1 209 ? -22.986 3.119 48.822 1.00 82.12 209 SER A CA 1
ATOM 1642 C C . SER A 1 209 ? -23.264 1.677 49.295 1.00 82.12 209 SER A C 1
ATOM 1644 O O . SER A 1 209 ? -22.858 0.699 48.661 1.00 82.12 209 SER A O 1
ATOM 1646 N N . LYS A 1 210 ? -24.012 1.526 50.400 1.00 84.50 210 LYS A N 1
ATOM 1647 C CA . LYS A 1 210 ? -24.478 0.234 50.951 1.00 84.50 210 LYS A CA 1
ATOM 1648 C C . LYS A 1 210 ? -25.992 0.257 51.229 1.00 84.50 210 LYS A C 1
ATOM 1650 O O . LYS A 1 210 ? -26.596 1.320 51.354 1.00 84.50 210 LYS A O 1
ATOM 1655 N N . GLY A 1 211 ? -26.613 -0.921 51.326 1.00 79.62 211 GLY A N 1
ATOM 1656 C CA . GLY A 1 211 ? -28.019 -1.077 51.734 1.00 79.62 211 GLY A CA 1
ATOM 1657 C C . GLY A 1 211 ? -29.046 -0.504 50.744 1.00 79.62 211 GLY A C 1
ATOM 1658 O O . GLY A 1 211 ? -28.856 -0.572 49.531 1.00 79.62 211 GLY A O 1
ATOM 1659 N N . LYS A 1 212 ? -30.145 0.071 51.257 1.00 74.12 212 LYS A N 1
ATOM 1660 C CA . LYS A 1 212 ? -31.257 0.628 50.451 1.00 74.12 212 LYS A CA 1
ATOM 1661 C C . LYS A 1 212 ? -30.828 1.783 49.529 1.00 74.12 212 LYS A C 1
ATOM 1663 O O . LYS A 1 212 ? -31.354 1.917 48.427 1.00 74.12 212 LYS A O 1
ATOM 1668 N N . VAL A 1 213 ? -29.814 2.558 49.924 1.00 78.00 213 VAL A N 1
ATOM 1669 C CA . VAL A 1 213 ? -29.237 3.648 49.110 1.00 78.00 213 VAL A CA 1
ATOM 1670 C C . VAL A 1 213 ? -28.618 3.106 47.815 1.00 78.00 213 VAL A C 1
ATOM 1672 O O . VAL A 1 213 ? -28.775 3.700 46.750 1.00 78.00 213 VAL A O 1
ATOM 1675 N N . LYS A 1 214 ? -28.000 1.919 47.872 1.00 82.06 214 LYS A N 1
ATOM 1676 C CA . LYS A 1 214 ? -27.409 1.253 46.703 1.00 82.06 214 LYS A CA 1
ATOM 1677 C C . LYS A 1 214 ? -28.464 0.845 45.668 1.00 82.06 214 LYS A C 1
ATOM 1679 O O . LYS A 1 214 ? -28.213 0.938 44.469 1.00 82.06 214 LYS A O 1
ATOM 1684 N N . GLN A 1 215 ? -29.650 0.418 46.109 1.00 80.88 215 GLN A N 1
ATOM 1685 C CA . GLN A 1 215 ? -30.747 0.055 45.202 1.00 80.88 215 GLN A CA 1
ATOM 1686 C C . GLN A 1 215 ? -31.300 1.277 44.454 1.00 80.88 215 GLN A C 1
ATOM 1688 O O . GLN A 1 215 ? -31.490 1.211 43.240 1.00 80.88 215 GLN A O 1
ATOM 1693 N N . LEU A 1 216 ? -31.488 2.405 45.146 1.00 82.25 216 LEU A N 1
ATOM 1694 C CA . LEU A 1 216 ? -31.943 3.656 44.525 1.00 82.25 216 LEU A CA 1
ATOM 1695 C C . LEU A 1 216 ? -30.911 4.209 43.528 1.00 82.25 216 LEU A C 1
ATOM 1697 O O . LEU A 1 216 ? -31.263 4.543 42.396 1.00 82.25 216 LEU A O 1
ATOM 1701 N N . LEU A 1 217 ? -29.626 4.218 43.899 1.00 82.31 217 LEU A N 1
ATOM 1702 C CA . LEU A 1 217 ? -28.537 4.639 43.009 1.00 82.31 217 LEU A CA 1
ATOM 1703 C C . LEU A 1 217 ? -28.381 3.712 41.797 1.00 82.31 217 LEU A C 1
ATOM 1705 O O . LEU A 1 217 ? -28.063 4.173 40.704 1.00 82.31 217 LEU A O 1
ATOM 1709 N N . SER A 1 218 ? -28.662 2.414 41.948 1.00 84.12 218 SER A N 1
ATOM 1710 C CA . SER A 1 218 ? -28.659 1.483 40.818 1.00 84.12 218 SER A CA 1
ATOM 1711 C C . SER A 1 218 ? -29.751 1.793 39.791 1.00 84.12 218 SER A C 1
ATOM 1713 O O . SER A 1 218 ? -29.541 1.500 38.613 1.00 84.12 218 SER A O 1
ATOM 1715 N N . LYS A 1 219 ? -30.902 2.341 40.205 1.00 84.88 219 LYS A N 1
ATOM 1716 C CA . LYS A 1 219 ? -31.963 2.775 39.283 1.00 84.88 219 LYS A CA 1
ATOM 1717 C C . LYS A 1 219 ? -31.528 4.032 38.528 1.00 84.88 219 LYS A C 1
ATOM 1719 O O . LYS A 1 219 ? -31.512 4.009 37.303 1.00 84.88 219 LYS A O 1
ATOM 1724 N N . LYS A 1 220 ? -31.032 5.042 39.251 1.00 86.06 220 LYS A N 1
ATOM 1725 C CA . LYS A 1 220 ? -30.483 6.280 38.673 1.00 86.06 220 LYS A CA 1
ATOM 1726 C C . LYS A 1 220 ? -29.360 6.008 37.662 1.00 86.06 220 LYS A C 1
ATOM 1728 O O . LYS A 1 220 ? -29.363 6.555 36.568 1.00 86.06 220 LYS A O 1
ATOM 1733 N N . LEU A 1 221 ? -28.463 5.063 37.963 1.00 87.06 221 LEU A N 1
ATOM 1734 C CA . LEU A 1 221 ? -27.391 4.672 37.044 1.00 87.06 221 LEU A CA 1
ATOM 1735 C C . LEU A 1 221 ? -27.919 4.085 35.722 1.00 87.06 221 LEU A C 1
ATOM 1737 O O . LEU A 1 221 ? -27.284 4.260 34.683 1.00 87.06 221 LEU A O 1
ATOM 1741 N N . LYS A 1 222 ? -29.050 3.365 35.734 1.00 88.19 222 LYS A N 1
ATOM 1742 C CA . LYS A 1 222 ? -29.660 2.844 34.497 1.00 88.19 222 LYS A CA 1
ATOM 1743 C C . LYS A 1 222 ? -30.197 3.982 33.629 1.00 88.19 222 LYS A C 1
ATOM 1745 O O . LYS A 1 222 ? -29.977 3.946 32.417 1.00 88.19 222 LYS A O 1
ATOM 1750 N N . ASP A 1 223 ? -30.814 4.982 34.249 1.00 88.06 223 ASP A N 1
ATOM 1751 C CA . ASP A 1 223 ? -31.321 6.174 33.565 1.00 88.06 223 ASP A CA 1
ATOM 1752 C C . ASP A 1 223 ? -30.155 6.973 32.945 1.00 88.06 223 ASP A C 1
ATOM 1754 O O . ASP A 1 223 ? -30.167 7.246 31.742 1.00 88.06 223 ASP A O 1
ATOM 1758 N N . ASP A 1 224 ? -29.067 7.184 33.697 1.00 86.50 224 ASP A N 1
ATOM 1759 C CA . ASP A 1 224 ? -27.849 7.856 33.210 1.00 86.50 224 ASP A CA 1
ATOM 1760 C C . ASP A 1 224 ? -27.167 7.085 32.060 1.00 86.50 224 ASP A C 1
ATOM 1762 O O . ASP A 1 224 ? -26.651 7.669 31.101 1.00 86.50 224 ASP A O 1
ATOM 1766 N N . VAL A 1 225 ? -27.164 5.744 32.107 1.00 90.06 225 VAL A N 1
ATOM 1767 C CA . VAL A 1 225 ? -26.671 4.904 30.997 1.00 90.06 225 VAL A CA 1
ATOM 1768 C C . VAL A 1 225 ? -27.533 5.093 29.750 1.00 90.06 225 VAL A C 1
ATOM 1770 O O . VAL A 1 225 ? -26.995 5.144 28.637 1.00 90.06 225 VAL A O 1
ATOM 1773 N N . GLN A 1 226 ? -28.854 5.176 29.905 1.00 90.88 226 GLN A N 1
ATOM 1774 C CA . GLN A 1 226 ? -29.772 5.379 28.790 1.00 90.88 226 GLN A CA 1
ATOM 1775 C C . GLN A 1 226 ? -29.591 6.769 28.171 1.00 90.88 226 GLN A C 1
ATOM 1777 O O . GLN A 1 226 ? -29.508 6.879 26.945 1.00 90.88 226 GLN A O 1
ATOM 1782 N N . GLU A 1 227 ? -29.456 7.809 28.989 1.00 87.62 227 GLU A N 1
ATOM 1783 C CA . GLU A 1 227 ? -29.196 9.176 28.537 1.00 87.62 227 GLU A CA 1
ATOM 1784 C C . GLU A 1 227 ? -27.847 9.286 27.811 1.00 87.62 227 GLU A C 1
ATOM 1786 O O . GLU A 1 227 ? -27.779 9.772 26.677 1.00 87.62 227 GLU A O 1
ATOM 1791 N N . LYS A 1 228 ? -26.785 8.697 28.375 1.00 89.81 228 LYS A N 1
ATOM 1792 C CA . LYS A 1 228 ? -25.470 8.602 27.724 1.00 89.81 228 LYS A CA 1
ATOM 1793 C C . LYS A 1 228 ? -25.542 7.897 26.370 1.00 89.81 228 LYS A C 1
ATOM 1795 O O . LYS A 1 228 ? -24.871 8.312 25.419 1.00 89.81 228 LYS A O 1
ATOM 1800 N N . ARG A 1 229 ? -26.312 6.809 26.256 1.00 90.19 229 ARG A N 1
ATOM 1801 C CA . ARG A 1 229 ? -26.503 6.091 24.983 1.00 90.19 229 ARG A CA 1
ATOM 1802 C C . ARG A 1 229 ? -27.226 6.963 23.959 1.00 90.19 229 ARG A C 1
ATOM 1804 O O . ARG A 1 229 ? -26.760 7.037 22.822 1.00 90.19 229 ARG A O 1
ATOM 1811 N N . LYS A 1 230 ? -28.296 7.658 24.361 1.00 92.12 230 LYS A N 1
ATOM 1812 C CA . LYS A 1 230 ? -29.041 8.592 23.501 1.00 92.12 230 LYS A CA 1
ATOM 1813 C C . LYS A 1 230 ? -28.136 9.716 22.988 1.00 92.12 230 LYS A C 1
ATOM 1815 O O . LYS A 1 230 ? -27.998 9.857 21.773 1.00 92.12 230 LYS A O 1
ATOM 1820 N N . ALA A 1 231 ? -27.429 10.420 23.872 1.00 87.62 231 ALA A N 1
ATOM 1821 C CA . ALA A 1 231 ? -26.532 11.517 23.496 1.00 87.62 231 ALA A CA 1
ATOM 1822 C C . ALA A 1 231 ? -25.426 11.069 22.520 1.00 87.62 231 ALA A C 1
ATOM 1824 O O . ALA A 1 231 ? -25.190 11.700 21.488 1.00 87.62 231 ALA A O 1
ATOM 1825 N N . ASN A 1 232 ? -24.795 9.916 22.777 1.00 87.88 232 ASN A N 1
ATOM 1826 C CA . ASN A 1 232 ? -23.776 9.370 21.875 1.00 87.88 232 ASN A CA 1
ATOM 1827 C C . ASN A 1 232 ? -24.348 8.889 20.532 1.00 87.88 232 ASN A C 1
ATOM 1829 O O . ASN A 1 232 ? -23.660 8.962 19.512 1.00 87.88 232 ASN A O 1
ATOM 1833 N N . SER A 1 233 ? -25.588 8.391 20.507 1.00 91.25 233 SER A N 1
ATOM 1834 C CA . SER A 1 233 ? -26.247 7.982 19.262 1.00 91.25 233 SER A CA 1
ATOM 1835 C C . SER A 1 233 ? -26.533 9.179 18.348 1.00 91.25 233 SER A C 1
ATOM 1837 O O . SER A 1 233 ? -26.224 9.116 17.157 1.00 91.25 233 SER A O 1
ATOM 1839 N N . LEU A 1 234 ? -27.003 10.296 18.915 1.00 91.06 234 LEU A N 1
ATOM 1840 C CA . LEU A 1 234 ? -27.241 11.546 18.190 1.00 91.06 234 LEU A CA 1
ATOM 1841 C C . LEU A 1 234 ? -25.936 12.134 17.648 1.00 91.06 234 LEU A C 1
ATOM 1843 O O . LEU A 1 234 ? -25.867 12.517 16.480 1.00 91.06 234 LEU A O 1
ATOM 1847 N N . LEU A 1 235 ? -24.866 12.113 18.448 1.00 89.94 235 LEU A N 1
ATOM 1848 C CA . LEU A 1 235 ? -23.547 12.562 18.003 1.00 89.94 235 LEU A CA 1
ATOM 1849 C C . LEU A 1 235 ? -23.026 11.739 16.811 1.00 89.94 235 LEU A C 1
ATOM 1851 O O . LEU A 1 235 ? -22.522 12.303 15.837 1.00 89.94 235 LEU A O 1
ATOM 1855 N N . LYS A 1 236 ? -23.173 10.407 16.855 1.00 91.56 236 LYS A N 1
ATOM 1856 C CA . LYS A 1 23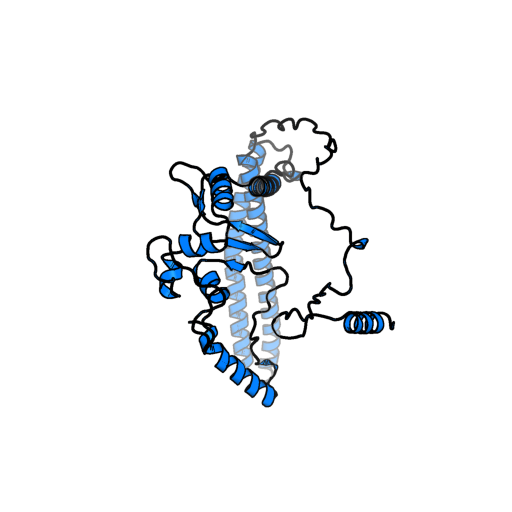6 ? -22.800 9.525 15.736 1.00 91.56 236 LYS A CA 1
ATOM 1857 C C . LYS A 1 236 ? -23.641 9.795 14.488 1.00 91.56 236 LYS A C 1
ATOM 1859 O O . LYS A 1 236 ? -23.102 9.769 13.383 1.00 91.56 236 LYS A O 1
ATOM 1864 N N . LEU A 1 237 ? -24.938 10.059 14.648 1.00 91.44 237 LEU A N 1
ATOM 1865 C CA . LEU A 1 237 ? -25.825 10.414 13.540 1.00 91.44 237 LEU A CA 1
ATOM 1866 C C . LEU A 1 237 ? -25.367 11.717 12.865 1.00 91.44 237 LEU A C 1
ATOM 1868 O O . LEU A 1 237 ? -25.214 11.749 11.646 1.00 91.44 237 LEU A O 1
ATOM 1872 N N . ALA A 1 238 ? -25.073 12.758 13.649 1.00 88.12 238 ALA A N 1
ATOM 1873 C CA . ALA A 1 238 ? -24.569 14.031 13.135 1.00 88.12 238 ALA A CA 1
ATOM 1874 C C . ALA A 1 238 ? -23.225 13.866 12.399 1.00 88.12 238 ALA A C 1
ATOM 1876 O O . ALA A 1 238 ? -23.036 14.406 11.312 1.00 88.12 238 ALA A O 1
ATOM 1877 N N . GLN A 1 239 ? -22.304 13.054 12.935 1.00 89.81 239 GLN A N 1
ATOM 1878 C CA . GLN A 1 239 ? -21.034 12.725 12.270 1.00 89.81 239 GLN A CA 1
ATOM 1879 C C . GLN A 1 239 ? -21.228 12.035 10.913 1.00 89.81 239 GLN A C 1
ATOM 1881 O O . GLN A 1 239 ? -20.515 12.359 9.962 1.00 89.81 239 GLN A O 1
ATOM 1886 N N . ARG A 1 240 ? -22.185 11.101 10.815 1.00 88.94 240 ARG A N 1
ATOM 1887 C CA . ARG A 1 240 ? -22.531 10.443 9.546 1.00 88.94 240 ARG A CA 1
ATOM 1888 C C . ARG A 1 240 ? -23.076 11.450 8.540 1.00 88.94 240 ARG A C 1
ATOM 1890 O O . ARG A 1 240 ? -22.514 11.551 7.458 1.00 88.94 240 ARG A O 1
ATOM 1897 N N . LYS A 1 241 ? -24.048 12.279 8.939 1.00 89.31 241 LYS A N 1
ATOM 1898 C CA . LYS A 1 241 ? -24.607 13.323 8.065 1.00 89.31 241 LYS A CA 1
ATOM 1899 C C . LYS A 1 241 ? -23.525 14.262 7.525 1.00 89.31 241 LYS A C 1
ATOM 1901 O O . LYS A 1 241 ? -23.469 14.495 6.326 1.00 89.31 241 LYS A O 1
ATOM 1906 N N . ILE A 1 242 ? -22.604 14.736 8.371 1.00 88.44 242 ILE A N 1
ATOM 1907 C CA . ILE A 1 242 ? -21.481 15.583 7.921 1.00 88.44 242 ILE A CA 1
ATOM 1908 C C . ILE A 1 242 ? -20.612 14.859 6.884 1.00 88.44 242 ILE A C 1
ATOM 1910 O O . ILE A 1 242 ? -20.167 15.474 5.915 1.00 88.44 242 ILE A O 1
ATOM 1914 N N . LYS A 1 243 ? -20.342 13.562 7.075 1.00 87.44 243 LYS A N 1
ATOM 1915 C CA . LYS A 1 243 ? -19.578 12.761 6.110 1.00 87.44 243 LYS A CA 1
ATOM 1916 C C . LYS A 1 243 ? -20.308 12.669 4.768 1.00 87.44 243 LYS A C 1
ATOM 1918 O O . LYS A 1 243 ? -19.668 12.844 3.731 1.00 87.44 243 LYS A O 1
ATOM 1923 N N . ASP A 1 244 ? -21.616 12.448 4.794 1.00 83.25 244 ASP A N 1
ATOM 1924 C CA . ASP A 1 244 ? -22.446 12.340 3.593 1.00 83.25 244 ASP A CA 1
ATOM 1925 C C . ASP A 1 244 ? -22.481 13.671 2.829 1.00 83.25 244 ASP A C 1
ATOM 1927 O O . ASP A 1 244 ? -22.197 13.702 1.632 1.00 83.25 244 ASP A O 1
ATOM 1931 N N . PHE A 1 245 ? -22.678 14.794 3.527 1.00 86.00 245 PHE A N 1
ATOM 1932 C CA . PHE A 1 245 ? -22.622 16.124 2.915 1.00 86.00 245 PHE A CA 1
ATOM 1933 C C . PHE A 1 245 ? -21.229 16.482 2.378 1.00 86.00 245 PHE A C 1
ATOM 1935 O O . PHE A 1 245 ? -21.120 17.088 1.317 1.00 86.00 245 PHE A O 1
ATOM 1942 N N . ARG A 1 246 ? -20.135 16.070 3.035 1.00 85.94 246 ARG A N 1
ATOM 1943 C CA . ARG A 1 246 ? -18.771 16.243 2.488 1.00 85.94 246 ARG A CA 1
ATOM 1944 C C . ARG A 1 246 ? -18.552 15.430 1.214 1.00 85.94 246 ARG A C 1
ATOM 1946 O O . ARG A 1 246 ? -17.905 15.916 0.288 1.00 85.94 246 ARG A O 1
ATOM 1953 N N . SER A 1 247 ? -19.093 14.213 1.160 1.00 82.50 247 SER A N 1
ATOM 1954 C CA . SER A 1 247 ? -19.083 13.387 -0.050 1.00 82.50 247 SER A CA 1
ATOM 1955 C C . SER A 1 247 ? -19.862 14.069 -1.180 1.00 82.50 247 SER A C 1
ATOM 1957 O O . SER A 1 247 ? -19.351 14.200 -2.291 1.00 82.50 247 SER A O 1
ATOM 1959 N N . MET A 1 248 ? -21.050 14.594 -0.875 1.00 82.94 248 MET A N 1
ATOM 1960 C CA . MET A 1 248 ? -21.882 15.348 -1.815 1.00 82.94 248 MET A CA 1
ATOM 1961 C C . MET A 1 248 ? -21.179 16.620 -2.311 1.00 82.94 248 MET A C 1
ATOM 1963 O O . MET A 1 248 ? -21.096 16.845 -3.515 1.00 82.94 248 MET A O 1
ATOM 1967 N N . LYS A 1 249 ? -20.558 17.397 -1.414 1.00 86.62 249 LYS A N 1
ATOM 1968 C CA . LYS A 1 249 ? -19.740 18.571 -1.760 1.00 86.62 249 LYS A CA 1
ATOM 1969 C C . LYS A 1 249 ? -18.599 18.215 -2.713 1.00 86.62 249 LYS A C 1
ATOM 1971 O O . LYS A 1 249 ? -18.325 18.965 -3.648 1.00 86.62 249 LYS A O 1
ATOM 1976 N N . TYR A 1 250 ? -17.912 17.096 -2.479 1.00 84.44 250 TYR A N 1
ATOM 1977 C CA . TYR A 1 250 ? -16.849 16.621 -3.367 1.00 84.44 250 TYR A CA 1
ATOM 1978 C C . TYR A 1 250 ? -17.393 16.282 -4.761 1.00 84.44 250 TYR A C 1
ATOM 1980 O O . TYR A 1 250 ? -16.787 16.657 -5.765 1.00 84.44 250 TYR A O 1
ATOM 1988 N N . GLN A 1 251 ? -18.546 15.614 -4.828 1.00 81.81 251 GLN A N 1
ATOM 1989 C CA . GLN A 1 251 ? -19.207 15.266 -6.087 1.00 81.81 251 GLN A CA 1
ATOM 1990 C C . GLN A 1 251 ? -19.655 16.515 -6.861 1.00 81.81 251 GLN A C 1
ATOM 1992 O O . GLN A 1 251 ? -19.356 16.616 -8.049 1.00 81.81 251 GLN A O 1
ATOM 1997 N N . LEU A 1 252 ? -20.275 17.491 -6.188 1.00 83.62 252 LEU A N 1
ATOM 1998 C CA . LEU A 1 252 ? -20.699 18.763 -6.784 1.00 83.62 252 LEU A CA 1
ATOM 1999 C C . LEU A 1 252 ? -19.509 19.592 -7.285 1.00 83.62 252 LEU A C 1
ATOM 2001 O O . LEU A 1 252 ? -19.497 19.989 -8.445 1.00 83.62 252 LEU A O 1
ATOM 2005 N N . ASN A 1 253 ? -18.457 19.768 -6.475 1.00 83.38 253 ASN A N 1
ATOM 2006 C CA . ASN A 1 253 ? -17.229 20.455 -6.904 1.00 83.38 253 ASN A CA 1
ATOM 2007 C C . ASN A 1 253 ? -16.616 19.808 -8.147 1.00 83.38 253 ASN A C 1
ATOM 2009 O O . ASN A 1 253 ? -16.142 20.481 -9.062 1.00 83.38 253 ASN A O 1
ATOM 2013 N N . LYS A 1 254 ? -16.610 18.475 -8.186 1.00 77.44 254 LYS A N 1
ATOM 2014 C CA . LYS A 1 254 ? -16.092 17.734 -9.329 1.00 77.44 254 LYS A CA 1
ATOM 2015 C C . LYS A 1 254 ? -16.981 17.909 -10.564 1.00 77.44 254 LYS A C 1
ATOM 2017 O O . LYS A 1 254 ? -16.434 18.057 -11.649 1.00 77.44 254 LYS A O 1
ATOM 2022 N N . ALA A 1 255 ? -18.305 17.947 -10.412 1.00 77.06 255 ALA A N 1
ATOM 2023 C CA . ALA A 1 255 ? -19.230 18.219 -11.511 1.00 77.06 255 ALA A CA 1
ATOM 2024 C C . ALA A 1 255 ? -19.059 19.646 -12.065 1.00 77.06 255 ALA A C 1
ATOM 2026 O O . ALA A 1 255 ? -18.909 19.811 -13.271 1.00 77.06 255 ALA A O 1
ATOM 2027 N N . VAL A 1 256 ? -18.974 20.663 -11.199 1.00 81.25 256 VAL A N 1
ATOM 2028 C CA . VAL A 1 256 ? -18.763 22.071 -11.592 1.00 81.25 256 VAL A CA 1
ATOM 2029 C C . VAL A 1 256 ? -17.447 22.256 -12.360 1.00 81.25 256 VAL A C 1
ATOM 2031 O O . VAL A 1 256 ? -17.434 22.868 -13.424 1.00 81.25 256 VAL A O 1
ATOM 2034 N N . ASN A 1 257 ? -16.344 21.670 -11.880 1.00 77.31 257 ASN A N 1
ATOM 2035 C CA . ASN A 1 257 ? -15.003 21.827 -12.476 1.00 77.31 257 ASN A CA 1
ATOM 2036 C C . ASN A 1 257 ? -14.815 21.162 -13.854 1.00 77.31 257 ASN A C 1
ATOM 2038 O O . ASN A 1 257 ? -13.807 21.382 -14.540 1.00 77.31 257 ASN A O 1
ATOM 2042 N N . HIS A 1 258 ? -15.754 20.309 -14.240 1.00 69.00 258 HIS A N 1
ATOM 2043 C CA . HIS A 1 258 ? -15.733 19.573 -15.498 1.00 69.00 258 HIS A CA 1
ATOM 2044 C C . HIS A 1 258 ? -16.969 19.825 -16.363 1.00 69.00 258 HIS A C 1
ATOM 2046 O O . HIS A 1 258 ? -17.057 19.293 -17.470 1.00 69.00 258 HIS A O 1
ATOM 2052 N N . TYR A 1 259 ? -17.897 20.655 -15.891 1.00 64.88 259 TYR A N 1
ATOM 2053 C CA . TYR A 1 259 ? -19.013 21.138 -16.681 1.00 64.88 259 TYR A CA 1
ATOM 2054 C C . TYR A 1 259 ? -18.470 21.848 -17.931 1.00 64.88 259 TYR A C 1
ATOM 2056 O O . TYR A 1 259 ? -17.696 22.798 -17.823 1.00 64.88 259 TYR A O 1
ATOM 2064 N N . GLY A 1 260 ? -18.827 21.353 -19.119 1.00 58.75 260 GLY A N 1
ATOM 2065 C CA . GLY A 1 260 ? -18.363 21.894 -20.403 1.00 58.75 260 GLY A CA 1
ATOM 2066 C C . GLY A 1 260 ? -17.043 21.323 -20.942 1.00 58.75 260 GLY A C 1
ATOM 2067 O O . GLY A 1 260 ? -16.669 21.669 -22.056 1.00 58.75 260 GLY A O 1
ATOM 2068 N N . LYS A 1 261 ? -16.360 20.409 -20.235 1.00 58.97 261 LYS A N 1
ATOM 2069 C CA . LYS A 1 261 ? -15.197 19.664 -20.772 1.00 58.97 261 LYS A CA 1
ATOM 2070 C C . LYS A 1 261 ? -15.622 18.375 -21.484 1.00 58.97 261 LYS A C 1
ATOM 2072 O O . LYS A 1 261 ? -15.046 17.312 -21.257 1.00 58.97 261 LYS A O 1
ATOM 2077 N N . ASN A 1 262 ? -16.656 18.470 -22.313 1.00 48.06 262 ASN A N 1
ATOM 2078 C CA . ASN A 1 262 ? -16.974 17.412 -23.259 1.00 48.06 262 ASN A CA 1
ATOM 2079 C C . ASN A 1 262 ? -16.062 17.610 -24.471 1.00 48.06 262 ASN A C 1
ATOM 2081 O O . ASN A 1 262 ? -16.439 18.293 -25.419 1.00 48.06 262 ASN A O 1
ATOM 2085 N N . ASP A 1 263 ? -14.871 17.011 -24.447 1.00 41.88 263 ASP A N 1
ATOM 2086 C CA . ASP A 1 263 ? -14.284 16.592 -25.718 1.00 41.88 263 ASP A CA 1
ATOM 2087 C C . ASP A 1 263 ? -15.304 15.640 -26.368 1.00 41.88 263 ASP A C 1
ATOM 2089 O O . ASP A 1 263 ? -15.844 14.771 -25.665 1.00 41.88 263 ASP A O 1
ATOM 2093 N N . PRO A 1 264 ? -15.633 15.793 -27.666 1.00 40.19 264 PRO A N 1
ATOM 2094 C CA . PRO A 1 264 ? -16.482 14.822 -28.337 1.00 40.19 264 PRO A CA 1
ATOM 2095 C C . PRO A 1 264 ? -15.875 13.429 -28.134 1.00 40.19 264 PRO A C 1
ATOM 2097 O O . PRO A 1 264 ? -14.644 13.307 -28.074 1.00 40.19 264 PRO A O 1
ATOM 2100 N N . PRO A 1 265 ? -16.700 12.374 -27.997 1.00 41.72 265 PRO A N 1
ATOM 2101 C CA . PRO A 1 265 ? -16.182 11.021 -27.903 1.00 41.72 265 PRO A CA 1
ATOM 2102 C C . PRO A 1 265 ? -15.280 10.811 -29.113 1.00 41.72 265 PRO A C 1
ATOM 2104 O O . PRO A 1 265 ? -15.755 10.823 -30.246 1.00 41.72 265 PRO A O 1
ATOM 2107 N N . SER A 1 266 ? -13.969 10.708 -28.871 1.00 38.94 266 SER A N 1
ATOM 2108 C CA . SER A 1 266 ? -12.999 10.398 -29.912 1.00 38.94 266 SER A CA 1
ATOM 2109 C C . SER A 1 266 ? -13.534 9.170 -30.629 1.00 38.94 266 SER A C 1
ATOM 2111 O O . SER A 1 266 ? -13.713 8.121 -30.006 1.00 38.94 266 SER A O 1
ATOM 2113 N N . SER A 1 267 ? -13.900 9.356 -31.897 1.00 39.06 267 SER A N 1
ATOM 2114 C CA . SER A 1 267 ? -14.418 8.317 -32.767 1.00 39.06 267 SER A CA 1
ATOM 2115 C C . SER A 1 267 ? -13.394 7.194 -32.785 1.00 39.06 267 SER A C 1
ATOM 2117 O O . SER A 1 267 ? -12.364 7.283 -33.454 1.00 39.06 267 SER A O 1
ATOM 2119 N N . VAL A 1 268 ? -13.644 6.156 -31.994 1.00 44.31 268 VAL A N 1
ATOM 2120 C CA . VAL A 1 268 ? -12.893 4.915 -32.090 1.00 44.31 268 VAL A CA 1
ATOM 2121 C C . VAL A 1 268 ? -13.222 4.373 -33.482 1.00 44.31 268 VAL A C 1
ATOM 2123 O O . VAL A 1 268 ? -14.403 4.132 -33.745 1.00 44.31 268 VAL A O 1
ATOM 2126 N N . PRO A 1 269 ? -12.252 4.219 -34.402 1.00 35.41 269 PRO A N 1
ATOM 2127 C CA . PRO A 1 269 ? -12.548 3.548 -35.656 1.00 35.41 269 PRO A CA 1
ATOM 2128 C C . PRO A 1 269 ? -12.981 2.116 -35.312 1.00 35.41 269 PRO A C 1
ATOM 2130 O O . PRO A 1 269 ? -12.360 1.498 -34.436 1.00 35.41 269 PRO A O 1
ATOM 2133 N N . PRO A 1 270 ? -14.038 1.573 -35.942 1.00 37.00 270 PRO A N 1
ATOM 2134 C CA . PRO A 1 270 ? -14.479 0.217 -35.671 1.00 37.00 270 PRO A CA 1
ATOM 2135 C C . PRO A 1 270 ? -13.370 -0.720 -36.142 1.00 37.00 270 PRO A C 1
ATOM 2137 O O . PRO A 1 270 ? -13.230 -0.997 -37.327 1.00 37.00 270 PRO A O 1
ATOM 2140 N N . THR A 1 271 ? -12.528 -1.172 -35.216 1.00 37.62 271 THR A N 1
ATOM 2141 C CA . THR A 1 271 ? -11.587 -2.251 -35.500 1.00 37.62 271 THR A CA 1
ATOM 2142 C C . THR A 1 271 ? -12.293 -3.528 -35.093 1.00 37.62 271 THR A C 1
ATOM 2144 O O . THR A 1 271 ? -12.217 -3.980 -33.951 1.00 37.62 271 THR A O 1
ATOM 2147 N N . THR A 1 272 ? -13.071 -4.056 -36.033 1.00 35.69 272 THR A N 1
ATOM 2148 C CA . THR A 1 272 ? -13.460 -5.462 -36.068 1.00 35.69 272 THR A CA 1
ATOM 2149 C C . THR A 1 272 ? -12.217 -6.297 -35.744 1.00 35.69 272 THR A C 1
ATOM 2151 O O . THR A 1 272 ? -11.165 -6.057 -36.340 1.00 35.69 272 THR A O 1
ATOM 2154 N N . PRO A 1 273 ? -12.273 -7.241 -34.792 1.00 34.66 273 PRO A N 1
ATOM 2155 C CA . PRO A 1 273 ? -11.152 -8.128 -34.538 1.00 34.66 273 PRO A CA 1
ATOM 2156 C C . PRO A 1 273 ? -11.041 -9.094 -35.717 1.00 34.66 273 PRO A C 1
ATOM 2158 O O . PRO A 1 273 ? -11.675 -10.145 -35.738 1.00 34.66 273 PRO A O 1
ATOM 2161 N N . THR A 1 274 ? -10.258 -8.734 -36.728 1.00 31.30 274 THR A N 1
ATOM 2162 C CA . THR A 1 274 ? -9.788 -9.700 -37.715 1.00 31.30 274 THR A CA 1
ATOM 2163 C C . THR A 1 274 ? -8.774 -10.594 -37.001 1.00 31.30 274 THR A C 1
ATOM 2165 O O . THR A 1 274 ? -7.807 -10.072 -36.439 1.00 31.30 274 THR A O 1
ATOM 2168 N N . PRO A 1 275 ? -8.960 -11.924 -36.966 1.00 35.44 275 PRO A N 1
ATOM 2169 C CA . PRO A 1 275 ? -7.945 -12.821 -36.448 1.00 35.44 275 PRO A CA 1
ATOM 2170 C C . PRO A 1 275 ? -6.792 -12.829 -37.450 1.00 35.44 275 PRO A C 1
ATOM 2172 O O . PRO A 1 275 ? -6.771 -13.606 -38.404 1.00 35.44 275 PRO A O 1
ATOM 2175 N N . THR A 1 276 ? -5.827 -11.933 -37.264 1.00 32.72 276 THR A N 1
ATOM 2176 C CA . THR A 1 276 ? -4.553 -12.032 -37.965 1.00 32.72 276 THR A CA 1
ATOM 2177 C C . THR A 1 276 ? -3.847 -13.248 -37.392 1.00 32.72 276 THR A C 1
ATOM 2179 O O . THR A 1 276 ? -3.288 -13.207 -36.296 1.00 32.72 276 THR A O 1
ATOM 2182 N N . ARG A 1 277 ? -3.972 -14.358 -38.123 1.00 36.34 277 ARG A N 1
ATOM 2183 C CA . ARG A 1 277 ? -3.165 -15.574 -38.036 1.00 36.34 277 ARG A CA 1
ATOM 2184 C C . ARG A 1 277 ? -1.759 -15.198 -37.569 1.00 36.34 277 ARG A C 1
ATOM 2186 O O . ARG A 1 277 ? -1.030 -14.546 -38.315 1.00 36.34 277 ARG A O 1
ATOM 2193 N N . MET A 1 278 ? -1.417 -15.558 -36.330 1.00 31.62 278 MET A N 1
ATOM 2194 C CA . MET A 1 278 ? -0.046 -15.445 -35.846 1.00 31.62 278 MET A CA 1
ATOM 2195 C C . MET A 1 278 ? 0.819 -16.230 -36.827 1.00 31.62 278 MET A C 1
ATOM 2197 O O . MET A 1 278 ? 0.652 -17.442 -36.973 1.00 31.62 278 MET A O 1
ATOM 2201 N N . GLN A 1 279 ? 1.676 -15.534 -37.570 1.00 33.59 279 GLN A N 1
ATOM 2202 C CA . GLN A 1 279 ? 2.750 -16.213 -38.265 1.00 33.59 279 GLN A CA 1
ATOM 2203 C C . GLN A 1 279 ? 3.688 -16.729 -37.179 1.00 33.59 279 GLN A C 1
ATOM 2205 O O . GLN A 1 279 ? 4.228 -15.961 -36.387 1.00 33.59 279 GLN A O 1
ATOM 2210 N N . HIS A 1 280 ? 3.765 -18.054 -37.096 1.00 35.78 280 HIS A N 1
ATOM 2211 C CA . HIS A 1 280 ? 4.765 -18.768 -36.328 1.00 35.78 280 HIS A CA 1
ATOM 2212 C C . HIS A 1 280 ? 6.154 -18.304 -36.778 1.00 35.78 280 HIS A C 1
ATOM 2214 O O . HIS A 1 280 ? 6.622 -18.702 -37.840 1.00 35.78 280 HIS A O 1
ATOM 2220 N N . GLU A 1 281 ? 6.823 -17.522 -35.942 1.00 37.78 281 GLU A N 1
ATOM 2221 C CA . GLU A 1 281 ? 8.282 -17.501 -35.869 1.00 37.78 281 GLU A CA 1
ATOM 2222 C C . GLU A 1 281 ? 8.687 -18.098 -34.521 1.00 37.78 281 GLU A C 1
ATOM 2224 O O . GLU A 1 281 ? 9.199 -17.426 -33.639 1.00 37.78 281 GLU A O 1
ATOM 2229 N N . ASP A 1 282 ? 8.398 -19.386 -34.365 1.00 34.12 282 ASP A N 1
ATOM 2230 C CA . ASP A 1 282 ? 9.109 -20.262 -33.442 1.00 34.12 282 ASP A CA 1
ATOM 2231 C C . ASP A 1 282 ? 9.323 -21.570 -34.198 1.00 34.12 282 ASP A C 1
ATOM 2233 O O . ASP A 1 282 ? 8.505 -22.490 -34.147 1.00 34.12 282 ASP A O 1
ATOM 2237 N N . ILE A 1 283 ? 10.435 -21.659 -34.930 1.00 38.06 283 ILE A N 1
ATOM 2238 C CA . ILE A 1 283 ? 11.010 -22.958 -35.286 1.00 38.06 283 ILE A CA 1
ATOM 2239 C C . ILE A 1 283 ? 11.685 -23.474 -34.010 1.00 38.06 283 ILE A C 1
ATOM 2241 O O . ILE A 1 283 ? 12.906 -23.518 -33.885 1.00 38.06 283 ILE A O 1
ATOM 2245 N N . SER A 1 284 ? 10.868 -23.832 -33.020 1.00 38.56 284 SER A N 1
ATOM 2246 C CA . SER A 1 284 ? 11.259 -24.896 -32.111 1.00 38.56 284 SER A CA 1
ATOM 2247 C C . SER A 1 284 ? 11.140 -26.166 -32.941 1.00 38.56 284 SER A C 1
ATOM 2249 O O . SER A 1 284 ? 10.068 -26.512 -33.435 1.00 38.56 284 SER A O 1
ATOM 2251 N N . ALA A 1 285 ? 12.269 -26.819 -33.204 1.00 38.19 285 ALA A N 1
ATOM 2252 C CA . ALA A 1 285 ? 12.235 -28.170 -33.726 1.00 38.19 285 ALA A CA 1
ATOM 2253 C C . ALA A 1 285 ? 11.433 -29.000 -32.716 1.00 38.19 285 ALA A C 1
ATOM 2255 O O . ALA A 1 285 ? 11.907 -29.254 -31.610 1.00 38.19 285 ALA A O 1
ATOM 2256 N N . ASN A 1 286 ? 10.194 -29.350 -33.066 1.00 38.47 286 ASN A N 1
ATOM 2257 C CA . ASN A 1 286 ? 9.424 -30.333 -32.323 1.00 38.47 286 ASN A CA 1
ATOM 2258 C C . ASN A 1 286 ? 10.276 -31.601 -32.289 1.00 38.47 286 ASN A C 1
ATOM 2260 O O . ASN A 1 286 ? 10.493 -32.236 -33.322 1.00 38.47 286 ASN A O 1
ATOM 2264 N N . ILE A 1 287 ? 10.826 -31.917 -31.117 1.00 47.19 287 ILE A N 1
ATOM 2265 C CA . ILE A 1 287 ? 11.548 -33.164 -30.907 1.00 47.19 287 ILE A CA 1
ATOM 2266 C C . ILE A 1 287 ? 10.506 -34.267 -31.052 1.00 47.19 287 ILE A C 1
ATOM 2268 O O . ILE A 1 287 ? 9.592 -34.391 -30.240 1.00 47.19 287 ILE A O 1
ATOM 2272 N N . ASP A 1 288 ? 10.625 -35.031 -32.131 1.00 53.25 288 ASP A N 1
ATOM 2273 C CA . ASP A 1 288 ? 9.820 -36.216 -32.366 1.00 53.25 288 ASP A CA 1
ATOM 2274 C C . ASP A 1 288 ? 10.206 -37.277 -31.329 1.00 53.25 288 ASP A C 1
ATOM 2276 O O . ASP A 1 288 ? 11.248 -37.928 -31.424 1.00 53.25 288 ASP A O 1
ATOM 2280 N N . VAL A 1 289 ? 9.366 -37.400 -30.302 1.00 51.91 289 VAL A N 1
ATOM 2281 C CA . VAL A 1 289 ? 9.569 -38.272 -29.137 1.00 51.91 289 VAL A CA 1
ATOM 2282 C C . VAL A 1 289 ? 9.727 -39.740 -29.558 1.00 51.91 289 VAL A C 1
ATOM 2284 O O . VAL A 1 289 ? 10.381 -40.508 -28.860 1.00 51.91 289 VAL A O 1
ATOM 2287 N N . SER A 1 290 ? 9.210 -40.123 -30.734 1.00 55.75 290 SER A N 1
ATOM 2288 C CA . SER A 1 290 ? 9.339 -41.481 -31.281 1.00 55.75 290 SER A CA 1
ATOM 2289 C C . SER A 1 290 ? 10.768 -41.860 -31.696 1.00 55.75 290 SER A C 1
ATOM 2291 O O . SER A 1 290 ? 11.056 -43.040 -31.888 1.00 55.75 290 SER A O 1
ATOM 2293 N N . LYS A 1 291 ? 11.677 -40.880 -31.805 1.00 55.12 291 LYS A N 1
ATOM 2294 C CA . LYS A 1 291 ? 13.085 -41.077 -32.191 1.00 55.12 291 LYS A CA 1
ATOM 2295 C C . LYS A 1 291 ? 14.056 -41.051 -31.010 1.00 55.12 291 LYS A C 1
ATOM 2297 O O . LYS A 1 291 ? 15.264 -41.162 -31.217 1.00 55.12 291 LYS A O 1
ATOM 2302 N N . LEU A 1 292 ? 13.558 -40.877 -29.785 1.00 53.72 292 LEU A N 1
ATOM 2303 C CA . LEU A 1 292 ? 14.388 -40.899 -28.585 1.00 53.72 292 LEU A CA 1
ATOM 2304 C C . LEU A 1 292 ? 14.711 -42.345 -28.195 1.00 53.72 292 LEU A C 1
ATOM 2306 O O . LEU A 1 292 ? 13.823 -43.175 -28.015 1.00 53.72 292 LEU A O 1
ATOM 2310 N N . ASP A 1 293 ? 16.002 -42.637 -28.037 1.00 66.69 293 ASP A N 1
ATOM 2311 C CA . ASP A 1 293 ? 16.464 -43.886 -27.434 1.00 66.69 293 ASP A CA 1
ATOM 2312 C C . ASP A 1 293 ? 16.109 -43.866 -25.942 1.00 66.69 293 ASP A C 1
ATOM 2314 O O . ASP A 1 293 ? 16.820 -43.292 -25.114 1.00 66.69 293 ASP A O 1
ATOM 2318 N N . MET A 1 294 ? 14.975 -44.484 -25.611 1.00 57.41 294 MET A N 1
ATOM 2319 C CA . MET A 1 294 ? 14.400 -44.526 -24.263 1.00 57.41 294 MET A CA 1
ATOM 2320 C C . MET A 1 294 ? 15.352 -45.126 -23.216 1.00 57.41 294 MET A C 1
ATOM 2322 O O . MET A 1 294 ? 15.158 -44.888 -22.025 1.00 57.41 294 MET A O 1
ATOM 2326 N N . ASN A 1 295 ? 16.385 -45.866 -23.637 1.00 57.47 295 ASN A N 1
ATOM 2327 C CA . ASN A 1 295 ? 17.402 -46.434 -22.749 1.00 57.47 295 ASN A CA 1
ATOM 2328 C C . ASN A 1 295 ? 18.510 -45.433 -22.381 1.00 57.47 295 ASN A C 1
ATOM 2330 O O . ASN A 1 295 ? 19.310 -45.707 -21.487 1.00 57.47 295 ASN A O 1
ATOM 2334 N N . LYS A 1 296 ? 18.566 -44.277 -23.055 1.00 51.56 296 LYS A N 1
ATOM 2335 C CA . LYS A 1 296 ? 19.517 -43.180 -22.800 1.00 51.56 296 LYS A CA 1
ATOM 2336 C C . LYS A 1 296 ? 18.846 -41.916 -22.263 1.00 51.56 296 LYS A C 1
ATOM 2338 O O . LYS A 1 296 ? 19.530 -40.944 -21.946 1.00 51.56 296 LYS A O 1
ATOM 2343 N N . CYS A 1 297 ? 17.521 -41.914 -22.151 1.00 47.31 297 CYS A N 1
ATOM 2344 C CA . CYS A 1 297 ? 16.767 -40.819 -21.558 1.00 47.31 297 CYS A CA 1
ATOM 2345 C C . CYS A 1 297 ? 16.837 -40.888 -20.028 1.00 47.31 297 CYS A C 1
ATOM 2347 O O . CYS A 1 297 ? 16.426 -41.874 -19.420 1.00 47.31 297 CYS A O 1
ATOM 2349 N N . VAL A 1 298 ? 17.330 -39.818 -19.403 1.00 44.72 298 VAL A N 1
ATOM 2350 C CA . VAL A 1 298 ? 17.271 -39.633 -17.949 1.00 44.72 298 VAL A CA 1
ATOM 2351 C C . VAL A 1 298 ? 16.070 -38.749 -17.642 1.00 44.72 298 VAL A C 1
ATOM 2353 O O . VAL A 1 298 ? 16.009 -37.600 -18.080 1.00 44.72 298 VAL A O 1
ATOM 2356 N N . TYR A 1 299 ? 15.107 -39.288 -16.903 1.00 49.03 299 TYR A N 1
ATOM 2357 C CA . TYR A 1 299 ? 13.917 -38.556 -16.490 1.00 49.03 299 TYR A CA 1
ATOM 2358 C C . TYR A 1 299 ? 14.162 -37.933 -15.116 1.00 49.03 299 TYR A C 1
ATOM 2360 O O . TYR A 1 299 ? 14.552 -38.622 -14.173 1.00 49.03 299 TYR A O 1
ATOM 2368 N N . GLY A 1 300 ? 13.941 -36.626 -15.001 1.00 42.22 300 GLY A N 1
ATOM 2369 C CA . GLY A 1 300 ? 13.933 -35.930 -13.719 1.00 42.22 300 GLY A CA 1
ATOM 2370 C C . GLY A 1 300 ? 12.498 -35.746 -13.248 1.00 42.22 300 GLY A C 1
ATOM 2371 O O . GLY A 1 300 ? 11.720 -35.079 -13.927 1.00 42.22 300 GLY A O 1
ATOM 2372 N N . ALA A 1 301 ? 12.150 -36.313 -12.096 1.00 43.28 301 ALA A N 1
ATOM 2373 C CA . ALA A 1 301 ? 10.956 -35.901 -11.366 1.00 43.28 301 ALA A CA 1
ATOM 2374 C C . ALA A 1 301 ? 11.358 -34.917 -10.267 1.00 43.28 301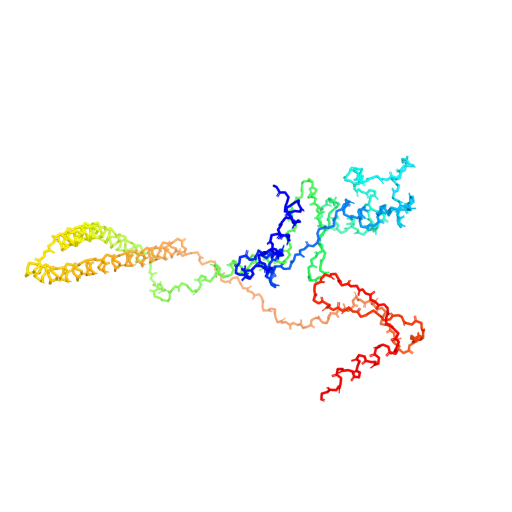 ALA A C 1
ATOM 2376 O O . ALA A 1 301 ? 12.437 -35.021 -9.680 1.00 43.28 301 ALA A O 1
ATOM 2377 N N . THR A 1 302 ? 10.491 -33.945 -10.006 1.00 42.78 302 THR A N 1
ATOM 2378 C CA . THR A 1 302 ? 10.640 -33.026 -8.880 1.00 42.78 302 THR A CA 1
ATOM 2379 C C . THR A 1 302 ? 9.747 -33.537 -7.760 1.00 42.78 302 THR A C 1
ATOM 2381 O O . THR A 1 302 ? 8.526 -33.435 -7.859 1.00 42.78 302 THR A O 1
ATOM 2384 N N . ASP A 1 303 ? 10.350 -34.138 -6.737 1.00 42.12 303 ASP A N 1
ATOM 2385 C CA . ASP A 1 303 ? 9.636 -34.520 -5.522 1.00 42.12 303 ASP A CA 1
ATOM 2386 C C . ASP A 1 303 ? 9.473 -33.284 -4.629 1.00 42.12 303 ASP A C 1
ATOM 2388 O O . ASP A 1 303 ? 10.437 -32.567 -4.345 1.00 42.12 303 ASP A O 1
ATOM 2392 N N . TYR A 1 304 ? 8.239 -33.014 -4.214 1.00 40.97 304 TYR A N 1
ATOM 2393 C CA . TYR A 1 304 ? 7.927 -31.948 -3.271 1.00 40.97 304 TYR A CA 1
ATOM 2394 C C . TYR A 1 304 ? 7.803 -32.559 -1.877 1.00 40.97 304 TYR A C 1
ATOM 2396 O O . TYR A 1 304 ? 6.715 -32.647 -1.311 1.00 40.97 304 TYR A O 1
ATOM 2404 N N . GLY A 1 305 ? 8.937 -32.979 -1.318 1.00 37.81 305 GLY A N 1
ATOM 2405 C CA . GLY A 1 305 ? 9.019 -33.319 0.096 1.00 37.81 305 GLY A CA 1
ATOM 2406 C C . GLY A 1 305 ? 8.642 -32.111 0.958 1.00 37.81 305 GLY A C 1
ATOM 2407 O O . GLY A 1 305 ? 9.050 -30.975 0.690 1.00 37.81 305 GLY A O 1
ATOM 2408 N N . HIS A 1 306 ? 7.844 -32.345 2.000 1.00 43.53 306 HIS A N 1
ATOM 2409 C CA . HIS A 1 306 ? 7.572 -31.333 3.012 1.00 43.53 306 HIS A CA 1
ATOM 2410 C C . HIS A 1 306 ? 8.890 -30.992 3.723 1.00 43.53 306 HIS A C 1
ATOM 2412 O O . HIS A 1 306 ? 9.394 -31.789 4.505 1.00 43.53 306 HIS A O 1
ATOM 2418 N N . VAL A 1 307 ? 9.378 -29.772 3.473 1.00 46.56 307 VAL A N 1
ATOM 2419 C CA . VAL A 1 307 ? 10.529 -29.103 4.108 1.00 46.56 307 VAL A CA 1
ATOM 2420 C C . VAL A 1 307 ? 11.886 -29.338 3.402 1.00 46.56 307 VAL A C 1
ATOM 2422 O O . VAL A 1 307 ? 12.598 -30.296 3.665 1.00 46.56 307 VAL A O 1
ATOM 2425 N N . VAL A 1 308 ? 12.260 -28.325 2.597 1.00 42.28 308 VAL A N 1
ATOM 2426 C CA . VAL A 1 308 ? 13.595 -27.961 2.050 1.00 42.28 308 VAL A CA 1
ATOM 2427 C C . VAL A 1 308 ? 14.034 -28.604 0.715 1.00 42.28 308 VAL A C 1
ATOM 2429 O O . VAL A 1 308 ? 14.247 -29.800 0.619 1.00 42.28 308 VAL A O 1
ATOM 2432 N N . LEU A 1 309 ? 14.265 -27.713 -0.271 1.00 33.91 309 LEU A N 1
ATOM 2433 C CA . LEU A 1 309 ? 14.965 -27.857 -1.566 1.00 33.91 309 LEU A CA 1
ATOM 2434 C C . LEU A 1 309 ? 14.513 -29.001 -2.496 1.00 33.91 309 LEU A C 1
ATOM 2436 O O . LEU A 1 309 ? 14.740 -30.176 -2.248 1.00 33.91 309 LEU A O 1
ATOM 2440 N N . SER A 1 310 ? 13.973 -28.624 -3.661 1.00 36.47 310 SER A N 1
ATOM 2441 C CA . SER A 1 310 ? 13.697 -29.544 -4.767 1.00 36.47 310 SER A CA 1
ATOM 2442 C C . SER A 1 310 ? 15.001 -30.156 -5.286 1.00 36.47 310 SER A C 1
ATOM 2444 O O . SER A 1 310 ? 15.772 -29.483 -5.976 1.00 36.47 310 SER A O 1
ATOM 2446 N N . GLN A 1 311 ? 15.242 -31.423 -4.966 1.00 38.78 311 GLN A N 1
ATOM 2447 C CA . GLN A 1 311 ? 16.341 -32.193 -5.527 1.00 38.78 311 GLN A CA 1
ATOM 2448 C C . GLN A 1 311 ? 15.829 -32.953 -6.753 1.00 38.78 311 GLN A C 1
ATOM 2450 O O . GLN A 1 311 ? 14.907 -33.760 -6.657 1.00 38.78 311 GLN A O 1
ATOM 2455 N N . THR A 1 312 ? 16.403 -32.680 -7.926 1.00 40.72 312 THR A N 1
ATOM 2456 C CA . THR A 1 312 ? 16.107 -33.457 -9.135 1.00 40.72 312 THR A CA 1
ATOM 2457 C C . THR A 1 312 ? 16.854 -34.779 -9.036 1.00 40.72 312 THR A C 1
ATOM 2459 O O . THR A 1 312 ? 18.071 -34.820 -9.219 1.00 40.72 312 THR A O 1
ATOM 2462 N N . VAL A 1 313 ? 16.141 -35.856 -8.716 1.00 51.06 313 VAL A N 1
ATOM 2463 C CA . VAL A 1 313 ? 16.728 -37.198 -8.635 1.00 51.06 313 VAL A CA 1
ATOM 2464 C C . VAL A 1 313 ? 16.543 -37.890 -9.990 1.00 51.06 313 VAL A C 1
ATOM 2466 O O . VAL A 1 313 ? 15.422 -37.903 -10.509 1.00 51.06 313 VAL A O 1
ATOM 2469 N N . PRO A 1 314 ? 17.605 -38.444 -10.603 1.00 49.09 314 PRO A N 1
ATOM 2470 C CA . PRO A 1 314 ? 17.467 -39.218 -11.829 1.00 49.09 314 PRO A CA 1
ATOM 2471 C C . PRO A 1 314 ? 16.649 -40.481 -11.543 1.00 49.09 314 PRO A C 1
ATOM 2473 O O . PRO A 1 314 ? 17.025 -41.302 -10.704 1.00 49.09 314 PRO A O 1
ATOM 2476 N N . LEU A 1 315 ? 15.524 -40.641 -12.237 1.00 52.56 315 LEU A N 1
ATOM 2477 C CA . LEU A 1 315 ? 14.680 -41.826 -12.124 1.00 52.56 315 LEU A CA 1
ATOM 2478 C C . LEU A 1 315 ? 14.954 -42.790 -13.275 1.00 52.56 315 LEU A C 1
ATOM 2480 O O . LEU A 1 315 ? 15.018 -42.403 -14.442 1.00 52.56 315 LEU A O 1
ATOM 2484 N N . THR A 1 316 ? 15.068 -44.071 -12.940 1.00 67.06 316 THR A N 1
ATOM 2485 C CA . THR A 1 316 ? 15.057 -45.156 -13.924 1.00 67.06 316 THR A CA 1
ATOM 2486 C C . THR A 1 316 ? 13.615 -45.493 -14.320 1.00 67.06 316 THR A C 1
ATOM 2488 O O . THR A 1 316 ? 12.669 -45.196 -13.585 1.00 67.06 316 THR A O 1
ATOM 2491 N N . ASN A 1 317 ? 13.427 -46.167 -15.461 1.00 62.44 317 ASN A N 1
ATOM 2492 C CA . ASN A 1 317 ? 12.098 -46.596 -15.925 1.00 62.44 317 ASN A CA 1
ATOM 2493 C C . ASN A 1 317 ? 11.336 -47.443 -14.889 1.00 62.44 317 ASN A C 1
ATOM 2495 O O . ASN A 1 317 ? 10.115 -47.339 -14.791 1.00 62.44 317 ASN A O 1
ATOM 2499 N N . ASN A 1 318 ? 12.042 -48.238 -14.078 1.00 66.81 318 ASN A N 1
ATOM 2500 C CA . ASN A 1 318 ? 11.421 -49.043 -13.023 1.00 66.81 318 ASN A CA 1
ATOM 2501 C C . ASN A 1 318 ? 10.807 -48.168 -11.919 1.00 66.81 318 ASN A C 1
ATOM 2503 O O . ASN A 1 318 ? 9.710 -48.462 -11.446 1.00 66.81 318 ASN A O 1
ATOM 2507 N N . ASN A 1 319 ? 11.462 -47.060 -11.562 1.00 58.94 319 ASN A N 1
ATOM 2508 C CA . ASN A 1 319 ? 10.975 -46.146 -10.528 1.00 58.94 319 ASN A CA 1
ATOM 2509 C C . ASN A 1 319 ? 9.736 -45.374 -11.003 1.00 58.94 319 ASN A C 1
ATOM 2511 O O . ASN A 1 319 ? 8.793 -45.179 -10.242 1.00 58.94 319 ASN A O 1
ATOM 2515 N N . ILE A 1 320 ? 9.704 -44.974 -12.278 1.00 59.00 320 ILE A N 1
ATOM 2516 C CA . ILE A 1 320 ? 8.536 -44.309 -12.874 1.00 59.00 320 ILE A CA 1
ATOM 2517 C C . ILE A 1 320 ? 7.332 -45.251 -12.870 1.00 59.00 320 ILE A C 1
ATOM 2519 O O . ILE A 1 320 ? 6.241 -44.849 -12.472 1.00 59.00 320 ILE A O 1
ATOM 2523 N N . ARG A 1 321 ? 7.537 -46.512 -13.265 1.00 63.72 321 ARG A N 1
ATOM 2524 C CA . ARG A 1 321 ? 6.475 -47.524 -13.293 1.00 63.72 321 ARG A CA 1
ATOM 2525 C C . ARG A 1 321 ? 5.884 -47.752 -11.901 1.00 63.72 321 ARG A C 1
ATOM 2527 O O . ARG A 1 321 ? 4.671 -47.707 -11.753 1.00 63.72 321 ARG A O 1
ATOM 2534 N N . PHE A 1 322 ? 6.738 -47.850 -10.879 1.00 67.00 322 PHE A N 1
ATOM 2535 C CA . PHE A 1 322 ? 6.311 -47.927 -9.480 1.00 67.00 322 PHE A CA 1
ATOM 2536 C C . PHE A 1 322 ? 5.431 -46.739 -9.058 1.00 67.00 322 PHE A C 1
ATOM 2538 O O . PHE A 1 322 ? 4.387 -46.946 -8.446 1.00 67.00 322 PHE A O 1
ATOM 2545 N N . HIS A 1 323 ? 5.803 -45.501 -9.405 1.00 59.31 323 HIS A N 1
ATOM 2546 C CA . HIS A 1 323 ? 5.002 -44.322 -9.057 1.00 59.31 323 HIS A CA 1
ATOM 2547 C C . HIS A 1 323 ? 3.674 -44.256 -9.817 1.00 59.31 323 HIS A C 1
ATOM 2549 O O . HIS A 1 323 ? 2.651 -43.928 -9.221 1.00 59.31 323 HIS A O 1
ATOM 2555 N N . VAL A 1 324 ? 3.661 -44.600 -11.106 1.00 64.19 324 VAL A N 1
ATOM 2556 C CA . VAL A 1 324 ? 2.425 -44.662 -11.902 1.00 64.19 324 VAL A CA 1
ATOM 2557 C C . VAL A 1 324 ? 1.472 -45.723 -11.341 1.00 64.19 324 VAL A C 1
ATOM 2559 O O . VAL A 1 324 ? 0.284 -45.453 -11.181 1.00 64.19 324 VAL A O 1
ATOM 2562 N N . ASP A 1 325 ? 1.992 -46.889 -10.956 1.00 66.25 325 ASP A N 1
ATOM 2563 C CA . ASP A 1 325 ? 1.202 -47.962 -10.345 1.00 66.25 325 ASP A CA 1
ATOM 2564 C C . ASP A 1 325 ? 0.712 -47.601 -8.930 1.00 66.25 325 ASP A C 1
ATOM 2566 O O . ASP A 1 325 ? -0.348 -48.062 -8.508 1.00 66.25 325 ASP A O 1
ATOM 2570 N N . LEU A 1 326 ? 1.448 -46.762 -8.191 1.00 54.34 326 LEU A N 1
ATOM 2571 C CA . LEU A 1 326 ? 1.042 -46.260 -6.874 1.00 54.34 326 LEU A CA 1
ATOM 2572 C C . LEU A 1 326 ? -0.148 -45.291 -6.974 1.00 54.34 326 LEU A C 1
ATOM 2574 O O . LEU A 1 326 ? -1.065 -45.369 -6.161 1.00 54.34 326 LEU A O 1
ATOM 2578 N N . TYR A 1 327 ? -0.144 -44.400 -7.971 1.00 50.91 327 TYR A N 1
ATOM 2579 C CA . TYR A 1 327 ? -1.193 -43.390 -8.165 1.00 50.91 327 TYR A CA 1
ATOM 2580 C C . TYR A 1 327 ? -2.430 -43.913 -8.905 1.00 50.91 327 TYR A C 1
ATOM 2582 O O . TYR A 1 327 ? -3.513 -43.366 -8.723 1.00 50.91 327 TYR A O 1
ATOM 2590 N N . ASN A 1 328 ? -2.297 -44.985 -9.690 1.00 49.31 328 ASN A N 1
ATOM 2591 C CA . ASN A 1 328 ? -3.421 -45.633 -10.375 1.00 49.31 328 ASN A CA 1
ATOM 2592 C C . ASN A 1 328 ? -4.126 -46.709 -9.526 1.00 49.31 328 ASN A C 1
ATOM 2594 O O . ASN A 1 328 ? -5.058 -47.350 -10.006 1.00 49.31 328 ASN A O 1
ATOM 2598 N N . LYS A 1 329 ? -3.713 -46.912 -8.267 1.00 47.72 329 LYS A N 1
A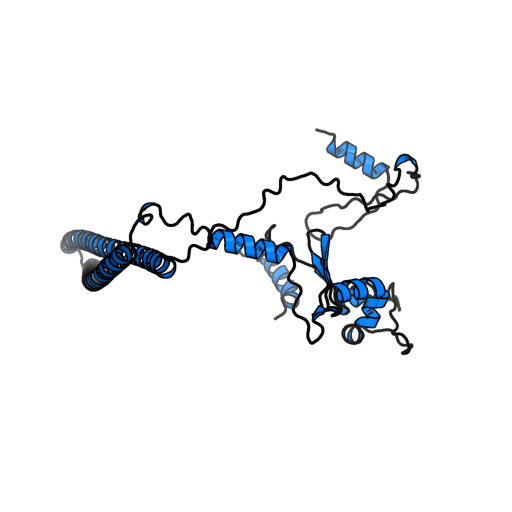TOM 2599 C CA . LYS A 1 329 ? -4.484 -47.665 -7.266 1.00 47.72 329 LYS A CA 1
ATOM 2600 C C . LYS A 1 329 ? -5.496 -46.737 -6.579 1.00 47.72 329 LYS A C 1
ATOM 2602 O O . LYS A 1 329 ? -5.338 -46.404 -5.405 1.00 47.72 329 LYS A O 1
ATOM 2607 N N . GLN A 1 330 ? -6.521 -46.322 -7.318 1.00 41.69 330 GLN A N 1
ATOM 2608 C CA . GLN A 1 330 ? -7.787 -45.813 -6.779 1.00 41.69 330 GLN A CA 1
ATOM 2609 C C . GLN A 1 330 ? -8.955 -46.493 -7.476 1.00 41.69 330 GLN A C 1
ATOM 2611 O O . GLN A 1 330 ? -8.886 -46.638 -8.718 1.00 41.69 330 GLN A O 1
#

Sequence (330 aa):
MCLLTQLPFIILGNAILMAAGYNDYIQDISPDVPPHKIHTIAINPAIIYETLTPHEYGIPQGPFQVTPVGSGKPITSSAARKDGDAMWWSFFDHTKVKKLCDMHKMVFANRMVVRPDKTVSLLGTIKNNHTPIISEYEKRQKKKRNSKKSSYVNILPHLAGKSKSQLEQDLQSVEGSITELQTTQIELKKQAGQATKAWQTAKDELKKSKGKVKQLLSKKLKDDVQEKRKANSLLKLAQRKIKDFRSMKYQLNKAVNHYGKNDPPSSVPPTTPTPTRMQHEDISANIDVSKLDMNKCVYGATDYGHVVLSQTVPLTNNNIRFHVDLYNKQ

Secondary structure (DSSP, 8-state):
--HHHHHHHHHHHHHHHHHTT-GGGPPPSS----TT-PPPEEE-HHHHHHHHS---TT-SS-S-----TTT-SPPPTTTTTTSHHHHHHHHS-HHHHHHHHHHTTEEEEEEEEE-TTS-EEEEEEEPTT------HHHHHHHHHHHHHH--GGGS-TTTTT--HHHHHHHHHHHHHHHHHHHHHHHHHHHHHHHHHHHHHHHHHHHHH--THHHHHHHHHHHHHHHHHHHHHHHHHHHHHHHHHHHHHHHHHHHHHTTTT----------------------------GGGS-TTTPPEEEE---SSS---EEEEPHHHHHHHHHHHT--